Protein AF-K1UDU1-F1 (afdb_monomer_lite)

Foldseek 3Di:
DVQCVCVVVVNDHLVPFDADPVSKDKFWEWEDDLAAIDIFIKIWHFYPPPRRPTDIDTPPCVVVDDPPFDWDWDDDPRYIYIYGPVPDDLVCSCPDPDDHPSNVVVVVVVCVVCVQVVVVVVLQVVCQPPKDWFPDPDQCRVVCRSCVSVVFDDDDDLAAGGPRAHEWEDEPPDPDPDGDQDDDDFPLVPAPDNDPVVCQVVQFDQDPVRDRDDDDDEEQPDADPSQWHWDQDPVQQKIWIWHDDVHIGTGTIHRLVVVLVSNCRHPQKYWYWYWYWDDDPNIIMIGTDDIDIDHDDDSVVVD

Organism: NCBI:txid408170

InterPro domains:
  IPR029127 MvaI/BcnI restriction endonuclease [PF15515] (122-302)
  IPR043004 MvaI/BcnI restriction endonuclease, catalytic domain [G3DSA:3.40.210.20] (102-219)

pLDDT: mean 92.86, std 4.46, range [75.0, 98.5]

Structure (mmCIF, N/CA/C/O backbone):
data_AF-K1UDU1-F1
#
_entry.id   AF-K1UDU1-F1
#
loop_
_atom_site.group_PDB
_atom_site.id
_atom_site.type_symbol
_atom_site.label_atom_id
_atom_site.label_alt_id
_atom_site.label_comp_id
_atom_site.label_asym_id
_atom_site.label_entity_id
_atom_site.label_seq_id
_atom_site.pdbx_PDB_ins_code
_atom_site.Cartn_x
_atom_site.Cartn_y
_atom_site.Cartn_z
_atom_site.occupancy
_atom_site.B_iso_or_equiv
_atom_site.auth_seq_id
_atom_site.auth_comp_id
_atom_site.auth_asym_id
_atom_site.auth_atom_id
_atom_site.pdbx_PDB_model_num
ATOM 1 N N . PRO A 1 1 ? -20.451 -1.924 0.522 1.00 75.00 1 PRO A N 1
ATOM 2 C CA . PRO A 1 1 ? -19.492 -1.643 1.618 1.00 75.00 1 PRO A CA 1
ATOM 3 C C . PRO A 1 1 ? -19.723 -2.509 2.872 1.00 75.00 1 PRO A C 1
ATOM 5 O O . PRO A 1 1 ? -19.018 -3.494 3.015 1.00 75.00 1 PRO A O 1
ATOM 8 N N . MET A 1 2 ? -20.739 -2.255 3.715 1.00 84.19 2 MET A N 1
ATOM 9 C CA . MET A 1 2 ? -20.887 -2.978 5.001 1.00 84.19 2 MET A CA 1
ATOM 10 C C . MET A 1 2 ? -21.110 -4.494 4.879 1.00 84.19 2 MET A C 1
ATOM 12 O O . MET A 1 2 ? -20.552 -5.261 5.650 1.00 84.19 2 MET A O 1
ATOM 16 N N . ARG A 1 3 ? -21.901 -4.951 3.897 1.00 89.44 3 ARG A N 1
ATOM 17 C CA . ARG A 1 3 ? -22.100 -6.396 3.660 1.00 89.44 3 ARG A CA 1
ATOM 18 C C . ARG A 1 3 ? -20.805 -7.104 3.250 1.00 89.44 3 ARG A C 1
ATOM 20 O O . ARG A 1 3 ? -20.562 -8.203 3.724 1.00 89.44 3 ARG A O 1
ATOM 27 N N . ALA A 1 4 ? -20.001 -6.455 2.405 1.00 87.12 4 ALA A N 1
ATOM 28 C CA . ALA A 1 4 ? -18.703 -6.974 1.981 1.00 87.12 4 ALA A CA 1
ATOM 29 C C . ALA A 1 4 ? -17.750 -7.048 3.179 1.00 87.12 4 ALA A C 1
ATOM 31 O O . ALA A 1 4 ? -17.260 -8.125 3.479 1.00 87.12 4 ALA A O 1
ATOM 32 N N . TYR A 1 5 ? -17.651 -5.965 3.962 1.00 89.12 5 TYR A N 1
ATOM 33 C CA . TYR A 1 5 ? -16.890 -5.944 5.213 1.00 89.12 5 TYR A CA 1
ATOM 34 C C . TYR A 1 5 ? -17.274 -7.100 6.150 1.00 89.12 5 TYR A C 1
ATOM 36 O O . TYR A 1 5 ? -16.402 -7.802 6.655 1.00 89.12 5 TYR A O 1
ATOM 44 N N . PHE A 1 6 ? -18.574 -7.345 6.360 1.00 93.19 6 PHE A N 1
ATOM 45 C CA . PHE A 1 6 ? -19.017 -8.446 7.215 1.00 93.19 6 PHE A CA 1
ATOM 46 C C . PHE A 1 6 ? -18.667 -9.827 6.669 1.00 93.19 6 PHE A C 1
ATOM 48 O O . PHE A 1 6 ? -18.349 -10.709 7.461 1.00 93.19 6 PHE A O 1
ATOM 55 N N . LEU A 1 7 ? -18.729 -10.029 5.356 1.00 92.06 7 LEU A N 1
ATOM 56 C CA . LEU A 1 7 ? -18.349 -11.293 4.737 1.00 92.06 7 LEU A CA 1
ATOM 57 C C . LEU A 1 7 ? -16.832 -11.514 4.824 1.00 92.06 7 LEU A C 1
ATOM 59 O O . LEU A 1 7 ? -16.388 -12.550 5.307 1.00 92.06 7 LEU A O 1
ATOM 63 N N . GLU A 1 8 ? -16.053 -10.513 4.417 1.00 87.50 8 GLU A N 1
ATOM 64 C CA . GLU A 1 8 ? -14.586 -10.538 4.362 1.00 87.50 8 GLU A CA 1
ATOM 65 C C . GLU A 1 8 ? -13.951 -10.758 5.739 1.00 87.50 8 GLU A C 1
ATOM 67 O O . GLU A 1 8 ? -12.941 -11.446 5.850 1.00 87.50 8 GLU A O 1
ATOM 72 N N . ASN A 1 9 ? -14.569 -10.230 6.799 1.00 87.75 9 ASN A N 1
ATOM 73 C CA . ASN A 1 9 ? -14.083 -10.379 8.173 1.00 87.75 9 ASN A CA 1
ATOM 74 C C . ASN A 1 9 ? -14.698 -11.589 8.904 1.00 87.75 9 ASN A C 1
ATOM 76 O O . ASN A 1 9 ? -14.609 -11.679 10.129 1.00 87.75 9 ASN A O 1
ATOM 80 N N . GLY A 1 10 ? -15.380 -12.500 8.194 1.00 92.00 10 GLY A N 1
ATOM 81 C CA . GLY A 1 10 ? -16.004 -13.686 8.799 1.00 92.00 10 GLY A CA 1
ATOM 82 C C . GLY A 1 10 ? -17.093 -13.351 9.826 1.00 92.00 10 GLY A C 1
ATOM 83 O O . GLY A 1 10 ? -17.409 -14.143 10.716 1.00 92.00 10 GLY A O 1
ATOM 84 N N . ILE A 1 11 ? -17.670 -12.152 9.734 1.00 94.69 11 ILE A N 1
ATOM 85 C CA . ILE A 1 11 ? -18.705 -11.677 10.641 1.00 94.69 11 ILE A CA 1
ATOM 86 C C . ILE A 1 11 ? -20.025 -12.295 10.191 1.00 94.69 11 ILE A C 1
ATOM 88 O O . ILE A 1 11 ? -20.579 -13.120 10.902 1.00 94.69 11 ILE A O 1
ATOM 92 N N . HIS A 1 12 ? -20.559 -11.961 9.023 1.00 96.06 12 HIS A N 1
ATOM 93 C CA . HIS A 1 12 ? -21.871 -12.482 8.636 1.00 96.06 12 HIS A CA 1
ATOM 94 C C . HIS A 1 12 ? -22.028 -12.600 7.129 1.00 96.06 12 HIS A C 1
ATOM 96 O O . HIS A 1 12 ? -21.804 -11.629 6.406 1.00 96.06 12 HIS A O 1
ATOM 102 N N . ASN A 1 13 ? -22.496 -13.765 6.678 1.00 95.12 13 ASN A N 1
ATOM 103 C CA . ASN A 1 13 ? -22.854 -14.008 5.289 1.00 95.12 13 ASN A CA 1
ATOM 104 C C . ASN A 1 13 ? -24.375 -13.896 5.102 1.00 95.12 13 ASN A C 1
ATOM 106 O O . ASN A 1 13 ? -25.143 -14.773 5.497 1.00 95.12 13 ASN A O 1
ATOM 110 N N . TYR A 1 14 ? -24.825 -12.800 4.489 1.00 93.88 14 TYR A N 1
ATOM 111 C CA . TYR A 1 14 ? -26.245 -12.603 4.186 1.00 93.88 14 TYR A CA 1
ATOM 112 C C . TYR A 1 14 ? -26.742 -13.435 2.998 1.00 93.88 14 TYR A C 1
ATOM 114 O O . TYR A 1 14 ? -27.954 -13.604 2.867 1.00 93.88 14 TYR A O 1
ATOM 122 N N . GLU A 1 15 ? -25.850 -13.925 2.133 1.00 92.00 15 GLU A N 1
ATOM 123 C CA . GLU A 1 15 ? -26.228 -14.719 0.957 1.00 92.00 15 GLU A CA 1
ATOM 124 C C . GLU A 1 15 ? -26.714 -16.111 1.366 1.00 92.00 15 GLU A C 1
ATOM 126 O O . GLU A 1 15 ? -27.714 -16.597 0.843 1.00 92.00 15 GLU A O 1
ATOM 131 N N . GLU A 1 16 ? -26.076 -16.695 2.380 1.00 94.12 16 GLU A N 1
ATOM 132 C CA . GLU A 1 16 ? -26.446 -17.991 2.962 1.00 94.12 16 GLU A CA 1
ATOM 133 C C . GLU A 1 16 ? -27.570 -17.884 4.008 1.00 94.12 16 GLU A C 1
ATOM 135 O O . GLU A 1 16 ? -28.134 -18.891 4.436 1.00 94.12 16 GLU A O 1
ATOM 140 N N . GLN A 1 17 ? -27.928 -16.668 4.433 1.00 94.44 17 GLN A N 1
ATOM 141 C CA . GLN A 1 17 ? -28.950 -16.463 5.454 1.00 94.44 17 GLN A CA 1
ATOM 142 C C . GLN A 1 17 ? -30.370 -16.589 4.878 1.00 94.44 17 GLN A C 1
ATOM 144 O O . GLN A 1 17 ? -30.760 -15.864 3.955 1.00 94.44 17 GLN A O 1
ATOM 149 N N . LEU A 1 18 ? -31.180 -17.449 5.500 1.00 94.50 18 LEU A N 1
ATOM 150 C CA . LEU A 1 18 ? -32.615 -17.582 5.228 1.00 94.50 18 LEU A CA 1
ATOM 151 C C . LEU A 1 18 ? -33.423 -16.381 5.760 1.00 94.50 18 LEU A C 1
ATOM 153 O O . LEU A 1 18 ? -32.993 -15.663 6.665 1.00 94.50 18 LEU A O 1
ATOM 157 N N . GLN A 1 19 ? -34.602 -16.142 5.178 1.00 94.31 19 GLN A N 1
ATOM 158 C CA . GLN A 1 19 ? -35.517 -15.085 5.630 1.00 94.31 19 GLN A CA 1
ATOM 159 C C . GLN A 1 19 ? -36.324 -15.548 6.835 1.00 94.31 19 GLN A C 1
ATOM 161 O O . GLN A 1 19 ? -36.817 -16.665 6.820 1.00 94.31 19 GLN A O 1
ATOM 166 N N . GLY A 1 20 ? -36.489 -14.676 7.826 1.00 89.50 20 GLY A N 1
ATOM 167 C CA . GLY A 1 20 ? -37.300 -14.931 9.010 1.00 89.50 20 GLY A CA 1
ATOM 168 C C . GLY A 1 20 ? -36.630 -14.471 10.298 1.00 89.50 20 GLY A C 1
ATOM 169 O O . GLY A 1 20 ? -35.420 -14.239 10.353 1.00 89.50 20 GLY A O 1
ATOM 170 N N . GLN A 1 21 ? -37.424 -14.291 11.356 1.00 87.00 21 GLN A N 1
ATOM 171 C CA . GLN A 1 21 ? -36.886 -13.937 12.679 1.00 87.00 21 GLN A CA 1
ATOM 172 C C . GLN A 1 21 ? -36.143 -15.118 13.315 1.00 87.00 21 GLN A C 1
ATOM 174 O O . GLN A 1 21 ? -35.186 -14.913 14.054 1.00 87.00 21 GLN A O 1
ATOM 179 N N . GLU A 1 22 ? -36.561 -16.334 12.989 1.00 91.62 22 GLU A N 1
ATOM 180 C CA . GLU A 1 22 ? -35.991 -17.617 13.386 1.00 91.62 22 GLU A CA 1
ATOM 181 C C . GLU A 1 22 ? -34.579 -17.848 12.829 1.00 91.62 22 GLU A C 1
ATOM 183 O O . GLU A 1 22 ? -33.792 -18.575 13.426 1.00 91.62 22 GLU A O 1
ATOM 188 N N . HIS A 1 23 ? -34.223 -17.171 11.734 1.00 93.75 23 HIS A N 1
ATOM 189 C CA . HIS A 1 23 ? -32.902 -17.250 11.106 1.00 93.75 23 HIS A CA 1
ATOM 190 C C . HIS A 1 23 ? -31.987 -16.073 11.478 1.00 93.75 23 HIS A C 1
ATOM 192 O O . HIS A 1 23 ? -30.925 -15.876 10.876 1.00 93.75 23 HIS A O 1
ATOM 198 N N . LYS A 1 24 ? -32.394 -15.267 12.466 1.00 94.75 24 LYS A N 1
ATOM 199 C CA . LYS A 1 24 ? -31.610 -14.146 12.989 1.00 94.75 24 LYS A CA 1
ATOM 200 C C . LYS A 1 24 ? -30.341 -14.655 13.670 1.00 94.75 24 LYS A C 1
ATOM 202 O O . LYS A 1 24 ? -30.405 -15.441 14.609 1.00 94.75 24 LYS A O 1
ATOM 207 N N . GLN A 1 25 ? -29.200 -14.123 13.248 1.00 96.50 25 GLN A N 1
ATOM 208 C CA . GLN A 1 25 ? -27.910 -14.355 13.891 1.00 96.50 25 GLN A CA 1
ATOM 209 C C . GLN A 1 25 ? -27.641 -13.252 14.913 1.00 96.50 25 GLN A C 1
ATOM 211 O O . GLN A 1 25 ? -27.881 -12.073 14.636 1.00 96.50 25 GLN A O 1
ATOM 216 N N . ILE A 1 26 ? -27.163 -13.630 16.098 1.00 97.50 26 ILE A N 1
ATOM 217 C CA . ILE A 1 26 ? -26.841 -12.708 17.191 1.00 97.50 26 ILE A CA 1
ATOM 218 C C . ILE A 1 26 ? -25.341 -12.756 17.453 1.00 97.50 26 ILE A C 1
ATOM 220 O O . ILE A 1 26 ? -24.768 -13.834 17.579 1.00 97.50 26 ILE A O 1
ATOM 224 N N . LYS A 1 27 ? -24.723 -11.583 17.570 1.00 97.62 27 LYS A N 1
ATOM 225 C CA . LYS A 1 27 ? -23.305 -11.425 17.906 1.00 97.62 27 LYS A CA 1
ATOM 226 C C . LYS A 1 27 ? -23.120 -10.458 19.060 1.00 97.62 27 LYS A C 1
ATOM 228 O O . LYS A 1 27 ? -23.973 -9.595 19.281 1.00 97.62 27 LYS A O 1
ATOM 233 N N . GLN A 1 28 ? -22.000 -10.591 19.762 1.00 98.12 28 GLN A N 1
ATOM 234 C CA . GLN A 1 28 ? -21.585 -9.627 20.772 1.00 98.12 28 GLN A CA 1
ATOM 235 C C . GLN A 1 28 ? -21.352 -8.263 20.114 1.00 98.12 28 GLN A C 1
ATOM 237 O O . GLN A 1 28 ? -20.815 -8.170 19.006 1.00 98.12 28 GLN A O 1
ATOM 242 N N . ALA A 1 29 ? -21.784 -7.204 20.789 1.00 98.38 29 ALA A N 1
ATOM 243 C CA . ALA A 1 29 ? -21.530 -5.838 20.369 1.00 98.38 29 ALA A CA 1
ATOM 244 C C . ALA A 1 29 ? -21.178 -4.959 21.570 1.00 98.38 29 ALA A C 1
ATOM 246 O O . ALA A 1 29 ? -21.455 -5.312 22.718 1.00 98.38 29 ALA A O 1
ATOM 247 N N . CYS A 1 30 ? -20.580 -3.808 21.304 1.00 98.38 30 CYS A N 1
ATOM 248 C CA . CYS A 1 30 ? -20.273 -2.810 22.311 1.00 98.38 30 CYS A CA 1
ATOM 249 C C . CYS A 1 30 ? -20.429 -1.405 21.725 1.00 98.38 30 CYS A C 1
ATOM 251 O O . CYS A 1 30 ? -19.950 -1.115 20.630 1.00 98.38 30 CYS A O 1
ATOM 253 N N . ILE A 1 31 ? -21.117 -0.529 22.450 1.00 98.12 31 ILE A N 1
ATOM 254 C CA . ILE A 1 31 ? -21.207 0.892 22.112 1.00 98.12 31 ILE A CA 1
ATOM 255 C C . ILE A 1 31 ? -20.169 1.616 22.963 1.00 98.12 31 ILE A C 1
ATOM 257 O O . ILE A 1 31 ? -20.238 1.568 24.192 1.00 98.12 31 ILE A O 1
ATOM 261 N N . LEU A 1 32 ? -19.202 2.255 22.311 1.00 96.81 32 LEU A N 1
ATOM 262 C CA . LEU A 1 32 ? -18.147 3.017 22.969 1.00 96.81 32 LEU A CA 1
ATOM 263 C C . LEU A 1 32 ? -18.518 4.497 22.997 1.00 96.81 32 LEU A C 1
ATOM 265 O O . LEU A 1 32 ? -18.919 5.067 21.979 1.00 96.81 32 LEU A O 1
ATOM 269 N N . THR A 1 33 ? -18.344 5.110 24.163 1.00 93.69 33 THR A N 1
ATOM 270 C CA . THR A 1 33 ? -18.377 6.562 24.346 1.00 93.69 33 THR A CA 1
ATOM 271 C C . THR A 1 33 ? -16.976 7.065 24.687 1.00 93.69 33 THR A C 1
ATOM 273 O O . THR A 1 33 ? -16.048 6.274 24.867 1.00 93.69 33 THR A O 1
ATOM 276 N N . ASP A 1 34 ? -16.804 8.379 24.767 1.00 89.00 34 ASP A N 1
ATOM 277 C CA . ASP A 1 34 ? -15.541 9.000 25.167 1.00 89.00 34 ASP A CA 1
ATOM 278 C C . ASP A 1 34 ? -15.082 8.564 26.573 1.00 89.00 34 ASP A C 1
ATOM 280 O O . ASP A 1 34 ? -13.880 8.452 26.814 1.00 89.00 34 ASP A O 1
ATOM 284 N N . ALA A 1 35 ? -16.020 8.254 27.477 1.00 90.00 35 ALA A N 1
ATOM 285 C CA . ALA A 1 35 ? -15.734 7.903 28.869 1.00 90.00 35 ALA A CA 1
ATOM 286 C C . ALA A 1 35 ? -16.056 6.448 29.261 1.00 90.00 35 ALA A C 1
ATOM 288 O O . ALA A 1 35 ? -15.445 5.913 30.187 1.00 90.00 35 ALA A O 1
ATOM 289 N N . THR A 1 36 ? -17.024 5.798 28.614 1.00 94.00 36 THR A N 1
ATOM 290 C CA . THR A 1 36 ? -17.573 4.500 29.048 1.00 94.00 36 THR A CA 1
ATOM 291 C C . THR A 1 36 ? -17.802 3.535 27.887 1.00 94.00 36 THR A C 1
ATOM 293 O O . THR A 1 36 ? -17.691 3.887 26.713 1.00 94.00 36 THR A O 1
ATOM 296 N N . GLN A 1 37 ? -18.153 2.292 28.221 1.00 95.94 37 GLN A N 1
ATOM 297 C CA . GLN A 1 37 ? -18.539 1.274 27.251 1.00 95.94 37 GLN A CA 1
ATOM 298 C C . GLN A 1 37 ? -19.818 0.556 27.672 1.00 95.94 37 GLN A C 1
ATOM 300 O O . GLN A 1 37 ? -20.046 0.308 28.858 1.00 95.94 37 GLN A O 1
ATOM 305 N N . PHE A 1 38 ? -20.634 0.191 26.686 1.00 97.56 38 PHE A N 1
ATOM 306 C CA . PHE A 1 38 ? -21.902 -0.499 26.887 1.00 97.56 38 PHE A CA 1
ATOM 307 C C . PHE A 1 38 ? -21.936 -1.777 26.056 1.00 97.56 38 PHE A C 1
ATOM 309 O O . PHE A 1 38 ? -22.236 -1.758 24.858 1.00 97.56 38 PHE A O 1
ATOM 316 N N . PHE A 1 39 ? -21.644 -2.906 26.703 1.00 97.88 39 PHE A N 1
ATOM 317 C CA . PHE A 1 39 ? -21.785 -4.213 26.075 1.00 97.88 39 PHE A CA 1
ATOM 318 C C . PHE A 1 39 ? -23.254 -4.534 25.813 1.00 97.88 39 PHE A C 1
ATOM 320 O O . PHE A 1 39 ? -24.132 -4.368 26.658 1.00 97.88 39 PHE A O 1
ATOM 327 N N . THR A 1 40 ? -23.510 -5.011 24.607 1.00 98.12 40 THR A N 1
ATOM 328 C CA . THR A 1 40 ? -24.835 -5.308 24.084 1.00 98.12 40 THR A CA 1
ATOM 329 C C . THR A 1 40 ? -24.712 -6.413 23.035 1.00 98.12 40 THR A C 1
ATOM 331 O O . THR A 1 40 ? -23.721 -7.137 22.966 1.00 98.12 40 THR A O 1
ATOM 334 N N . LYS A 1 41 ? -25.728 -6.577 22.198 1.00 98.19 41 LYS A N 1
ATOM 335 C CA . LYS A 1 41 ? -25.709 -7.508 21.076 1.00 98.19 41 LYS A CA 1
ATOM 336 C C . LYS A 1 41 ? -26.074 -6.809 19.780 1.00 98.19 41 LYS A C 1
ATOM 338 O O . LYS A 1 41 ? -26.789 -5.807 19.780 1.00 98.19 41 LYS A O 1
ATOM 343 N N . ALA A 1 42 ? -25.621 -7.374 18.673 1.00 98.06 42 ALA A N 1
ATOM 344 C CA . ALA A 1 42 ? -26.058 -7.019 17.336 1.00 98.06 42 ALA A CA 1
ATOM 345 C C . ALA A 1 42 ? -26.826 -8.191 16.724 1.00 98.06 42 ALA A C 1
ATOM 347 O O . ALA A 1 42 ? -26.418 -9.345 16.847 1.00 98.06 42 ALA A O 1
ATOM 348 N N . SER A 1 43 ? -27.947 -7.898 16.068 1.00 97.31 43 SER A N 1
ATOM 349 C CA . SER A 1 43 ? -28.674 -8.882 15.266 1.00 97.31 43 SER A CA 1
ATOM 350 C C . SER A 1 43 ? -28.465 -8.654 13.783 1.00 97.31 43 SER A C 1
ATOM 352 O O . SER A 1 43 ? -28.535 -7.515 13.332 1.00 97.31 43 SER A O 1
ATOM 354 N N . PHE A 1 44 ? -28.282 -9.742 13.043 1.00 96.81 44 PHE A N 1
ATOM 355 C CA . PHE A 1 44 ? -28.152 -9.787 11.592 1.00 96.81 44 PHE A CA 1
ATOM 356 C C . PHE A 1 44 ? -29.284 -10.664 11.061 1.00 96.81 44 PHE A C 1
ATOM 358 O O . PHE A 1 44 ? -29.420 -11.817 11.480 1.00 96.81 44 PHE A O 1
ATOM 365 N N . TYR A 1 45 ? -30.152 -10.132 10.204 1.00 95.62 45 TYR A N 1
ATOM 366 C CA . TYR A 1 45 ? -31.329 -10.867 9.738 1.00 95.62 45 TYR A CA 1
ATOM 367 C C . TYR A 1 45 ? -31.838 -10.401 8.379 1.00 95.62 45 TYR A C 1
ATOM 369 O O . TYR A 1 45 ? -31.605 -9.269 7.952 1.00 95.62 45 TYR A O 1
ATOM 377 N N . ARG A 1 46 ? -32.613 -11.277 7.738 1.00 95.12 46 ARG A N 1
ATOM 378 C CA . ARG A 1 46 ? -33.419 -10.966 6.559 1.00 95.12 46 ARG A CA 1
ATOM 379 C C . ARG A 1 46 ? -34.893 -11.119 6.937 1.00 95.12 46 ARG A C 1
ATOM 381 O O . ARG A 1 46 ? -35.291 -12.197 7.361 1.00 95.12 46 ARG A O 1
ATOM 388 N N . PRO A 1 47 ? -35.715 -10.063 6.885 1.00 92.94 47 PRO A N 1
ATOM 389 C CA . PRO A 1 47 ? -37.128 -10.153 7.249 1.00 92.94 47 PRO A CA 1
ATOM 390 C C . PRO A 1 47 ? -37.935 -10.928 6.195 1.00 92.94 47 PRO A C 1
ATOM 392 O O . PRO A 1 47 ? -37.592 -10.901 5.023 1.00 92.94 47 PRO A O 1
ATOM 395 N N . ASN A 1 48 ? -39.077 -11.507 6.580 1.00 92.00 48 ASN A N 1
ATOM 396 C CA . ASN A 1 48 ? -40.026 -12.107 5.619 1.00 92.00 48 ASN A CA 1
ATOM 397 C C . ASN A 1 48 ? -40.702 -11.065 4.707 1.00 92.00 48 ASN A C 1
ATOM 399 O O . ASN A 1 48 ? -41.317 -11.393 3.698 1.00 92.00 48 ASN A O 1
ATOM 403 N N . THR A 1 49 ? -40.618 -9.787 5.075 1.00 90.00 49 THR A N 1
ATOM 404 C CA . THR A 1 49 ? -41.119 -8.657 4.285 1.00 90.00 49 THR A CA 1
ATOM 405 C C . THR A 1 49 ? -39.990 -8.013 3.482 1.00 90.00 49 THR A C 1
ATOM 407 O O . THR A 1 49 ? -38.824 -8.361 3.640 1.00 90.00 49 THR A O 1
ATOM 410 N N . LYS A 1 50 ? -40.314 -7.044 2.613 1.00 83.69 50 LYS A N 1
ATOM 411 C CA . LYS A 1 50 ? -39.322 -6.283 1.821 1.00 83.69 50 LYS A CA 1
ATOM 412 C C . LYS A 1 50 ? -38.312 -7.184 1.088 1.00 83.69 50 LYS A C 1
ATOM 414 O O . LYS A 1 50 ? -37.129 -6.887 1.056 1.00 83.69 50 LYS A O 1
ATOM 419 N N . LYS A 1 51 ? -38.778 -8.326 0.567 1.00 87.06 51 LYS A N 1
ATOM 420 C CA . LYS A 1 51 ? -37.965 -9.303 -0.182 1.00 87.06 51 LYS A CA 1
ATOM 421 C C . LYS A 1 51 ? -36.705 -9.796 0.558 1.00 87.06 51 LYS A C 1
ATOM 423 O O . LYS A 1 51 ? -35.749 -10.236 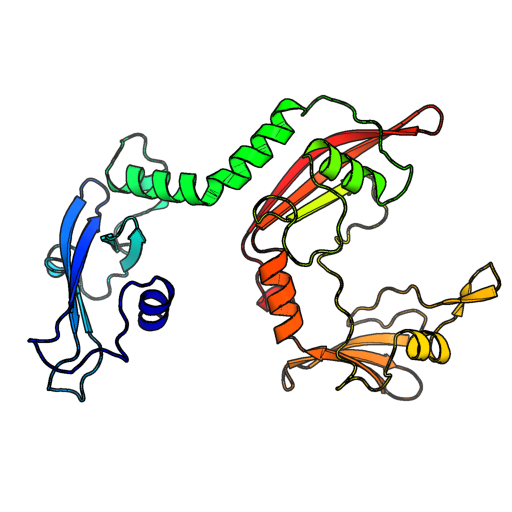-0.079 1.00 87.06 51 LYS A O 1
ATOM 428 N N . GLY A 1 52 ? -36.694 -9.749 1.892 1.00 87.06 52 GLY A N 1
ATOM 429 C CA . GLY A 1 52 ? -35.543 -10.197 2.668 1.00 87.06 52 GLY A CA 1
ATOM 430 C C . GLY A 1 52 ? -34.340 -9.269 2.595 1.00 87.06 52 GLY A C 1
ATOM 431 O O . GLY A 1 52 ? -33.217 -9.769 2.666 1.00 87.06 52 GLY A O 1
ATOM 432 N N . ASP A 1 53 ? -34.555 -7.957 2.457 1.00 90.81 53 ASP A N 1
ATOM 433 C CA . ASP A 1 53 ? -33.487 -6.958 2.541 1.00 90.81 53 ASP A CA 1
ATOM 434 C C . ASP A 1 53 ? -32.631 -7.177 3.806 1.00 90.81 53 ASP A C 1
ATOM 436 O O . ASP A 1 53 ? -33.180 -7.143 4.914 1.00 90.81 53 ASP A O 1
ATOM 440 N N . PRO A 1 54 ? -31.307 -7.397 3.675 1.00 92.75 54 PRO A N 1
ATOM 441 C CA . PRO A 1 54 ? -30.395 -7.573 4.801 1.00 92.75 54 PRO A CA 1
ATOM 442 C C . PRO A 1 54 ? -30.459 -6.429 5.812 1.00 92.75 54 PRO A C 1
ATOM 444 O O . PRO A 1 54 ? -30.387 -5.256 5.441 1.00 92.75 54 PRO A O 1
ATOM 447 N N . ARG A 1 55 ? -30.552 -6.765 7.100 1.00 93.19 55 ARG A N 1
ATOM 448 C CA . ARG A 1 55 ? -30.591 -5.795 8.197 1.00 93.19 55 ARG A CA 1
ATOM 449 C C . ARG A 1 55 ? -29.634 -6.176 9.305 1.00 93.19 55 ARG A C 1
ATOM 451 O O . ARG A 1 55 ? -29.567 -7.334 9.708 1.00 93.19 55 ARG A O 1
ATOM 458 N N . MET A 1 56 ? -29.005 -5.148 9.860 1.00 94.62 56 MET A N 1
ATOM 459 C CA . MET A 1 56 ? -28.276 -5.216 11.115 1.00 94.62 56 MET A CA 1
ATOM 460 C C . MET A 1 56 ? -28.937 -4.289 12.137 1.00 94.62 56 MET A C 1
ATOM 462 O O . MET A 1 56 ? -29.410 -3.211 11.780 1.00 94.62 56 MET A O 1
ATOM 466 N N . TRP A 1 57 ? -28.964 -4.699 13.403 1.00 95.50 57 TRP A N 1
ATOM 467 C CA . TRP A 1 57 ? -29.449 -3.871 14.504 1.00 95.50 57 TRP A CA 1
ATOM 468 C C . TRP A 1 57 ? -28.587 -4.042 15.752 1.00 95.50 57 TRP A C 1
ATOM 470 O O . TRP A 1 57 ? -28.537 -5.145 16.298 1.00 95.50 57 TRP A O 1
ATOM 480 N N . ILE A 1 58 ? -27.961 -2.957 16.214 1.00 97.81 58 ILE A N 1
ATOM 481 C CA . ILE A 1 58 ? -27.251 -2.899 17.499 1.00 97.81 58 ILE A CA 1
ATOM 482 C C . ILE A 1 58 ? -28.267 -2.527 18.581 1.00 97.81 58 ILE A C 1
ATOM 484 O O . ILE A 1 58 ? -28.924 -1.488 18.518 1.00 97.81 58 ILE A O 1
ATOM 488 N N . TYR A 1 59 ? -28.432 -3.400 19.569 1.00 97.94 59 TYR A N 1
ATOM 489 C CA . TYR A 1 59 ? -29.407 -3.195 20.634 1.00 97.94 59 TYR A CA 1
ATOM 490 C C . TYR A 1 59 ? -28.970 -2.043 21.544 1.00 97.94 59 TYR A C 1
ATOM 492 O O . TYR A 1 59 ? -27.816 -1.982 21.956 1.00 97.94 59 TYR A O 1
ATOM 500 N N . GLY A 1 60 ? -29.903 -1.147 21.873 1.00 96.31 60 GLY A N 1
ATOM 501 C CA . GLY A 1 60 ? -29.638 0.015 22.728 1.00 96.31 60 GLY A CA 1
ATOM 502 C C . GLY A 1 60 ? -29.008 1.213 22.014 1.00 96.31 60 GLY A C 1
ATOM 503 O O . GLY A 1 60 ? -28.890 2.264 22.631 1.00 96.31 60 GLY A O 1
ATOM 504 N N . LEU A 1 61 ? -28.681 1.111 20.716 1.00 96.44 61 LEU A N 1
ATOM 505 C CA . LEU A 1 61 ? -28.019 2.195 19.977 1.00 96.44 61 LEU A CA 1
ATOM 506 C C . LEU A 1 61 ? -28.801 3.515 20.006 1.00 96.44 61 LEU A C 1
ATOM 508 O O . LEU A 1 61 ? -28.190 4.571 20.080 1.00 96.44 61 LEU A O 1
ATOM 512 N N . GLY A 1 62 ? -30.138 3.447 20.028 1.00 95.50 62 GLY A N 1
ATOM 513 C CA . GLY A 1 62 ? -31.028 4.612 20.095 1.00 95.50 62 GLY A CA 1
ATOM 514 C C . GLY A 1 62 ? -30.820 5.531 21.306 1.00 95.50 62 GLY A C 1
ATOM 515 O O . GLY A 1 62 ? -31.214 6.683 21.247 1.00 95.50 62 GLY A O 1
ATOM 516 N N . ALA A 1 63 ? -30.204 5.049 22.391 1.00 95.12 63 ALA A N 1
ATOM 517 C CA . ALA A 1 63 ? -29.856 5.885 23.546 1.00 95.12 63 ALA A CA 1
ATOM 518 C C . ALA A 1 63 ? -28.536 6.664 23.357 1.00 95.12 63 ALA A C 1
ATOM 520 O O . ALA A 1 63 ? -28.156 7.445 24.224 1.00 95.12 63 ALA A O 1
ATOM 521 N N . HIS A 1 64 ? -27.827 6.422 22.249 1.00 94.62 64 HIS A N 1
ATOM 522 C CA . HIS A 1 64 ? -26.478 6.921 21.965 1.00 94.62 64 HIS A CA 1
ATOM 523 C C . HIS A 1 64 ? -26.346 7.490 20.539 1.00 94.62 64 HIS A C 1
ATOM 525 O O . HIS A 1 64 ? -25.235 7.596 20.010 1.00 94.62 64 HIS A O 1
ATOM 531 N N . THR A 1 65 ? -27.468 7.774 19.876 1.00 96.06 65 THR A N 1
ATOM 532 C CA . THR A 1 65 ? -27.496 8.246 18.489 1.00 96.06 65 THR A CA 1
ATOM 533 C C . THR A 1 65 ? -28.709 9.136 18.259 1.00 96.06 65 THR A C 1
ATOM 535 O O . THR A 1 65 ? -29.810 8.816 18.711 1.00 96.06 65 THR A O 1
ATOM 538 N N . ASP A 1 66 ? -28.498 10.217 17.522 1.00 96.25 66 ASP A N 1
ATOM 539 C CA . ASP A 1 66 ? -29.532 11.076 16.969 1.00 96.25 66 ASP A CA 1
ATOM 540 C C . ASP A 1 66 ? -29.657 10.876 15.450 1.00 96.25 66 ASP A C 1
ATOM 542 O O . ASP A 1 66 ? -28.849 10.226 14.779 1.00 96.25 66 ASP A O 1
ATOM 546 N N . GLY A 1 67 ? -30.724 11.429 14.870 1.00 95.81 67 GLY A N 1
ATOM 547 C CA . GLY A 1 67 ? -30.914 11.399 13.423 1.00 95.81 67 GLY A CA 1
ATOM 548 C C . GLY A 1 67 ? -29.755 12.078 12.684 1.00 95.81 67 GLY A C 1
ATOM 549 O O . GLY A 1 67 ? -29.440 13.230 12.962 1.00 95.81 67 GLY A O 1
ATOM 550 N N . ASN A 1 68 ? -29.207 11.391 11.675 1.00 94.81 68 ASN A N 1
ATOM 551 C CA . ASN A 1 68 ? -28.047 11.796 10.860 1.00 94.81 68 ASN A CA 1
ATOM 552 C C . ASN A 1 68 ? -26.676 11.675 11.536 1.00 94.81 68 ASN A C 1
ATOM 554 O O . ASN A 1 68 ? -25.680 12.094 10.943 1.00 94.81 68 ASN A O 1
ATOM 558 N N . ASP A 1 69 ? -26.597 11.059 12.714 1.00 97.25 69 ASP A N 1
ATOM 559 C CA . ASP A 1 69 ? -25.304 10.735 13.299 1.00 97.25 69 ASP A CA 1
ATOM 560 C C . ASP A 1 69 ? -24.529 9.722 12.456 1.00 97.25 69 ASP A C 1
ATOM 562 O O . ASP A 1 69 ? -25.083 8.807 11.834 1.00 97.25 69 ASP A O 1
ATOM 566 N N . ILE A 1 70 ? -23.209 9.879 12.460 1.00 96.31 70 ILE A N 1
ATOM 567 C CA . ILE A 1 70 ? -22.283 9.031 11.728 1.00 96.31 70 ILE A CA 1
ATOM 568 C C . ILE A 1 70 ? -21.571 8.146 12.736 1.00 96.31 70 ILE A C 1
ATOM 570 O O . ILE A 1 70 ? -20.941 8.613 13.683 1.00 96.31 70 ILE A O 1
ATOM 574 N N . HIS A 1 71 ? -21.650 6.842 12.499 1.00 95.94 71 HIS A N 1
ATOM 575 C CA . HIS A 1 71 ? -20.998 5.848 13.332 1.00 95.94 71 HIS A CA 1
ATOM 576 C C . HIS A 1 71 ? -19.885 5.141 12.568 1.00 95.94 71 HIS A C 1
ATOM 578 O O . HIS A 1 71 ? -20.078 4.698 11.434 1.00 95.94 71 HIS A O 1
ATOM 584 N N . VAL A 1 72 ? -18.745 4.968 13.231 1.00 95.06 72 VAL A N 1
ATOM 585 C CA . VAL A 1 72 ? -17.727 3.999 12.828 1.00 95.06 72 VAL A CA 1
ATOM 586 C C . VAL A 1 72 ? -18.079 2.663 13.461 1.00 95.06 72 VAL A C 1
ATOM 588 O O . VAL A 1 72 ? -18.295 2.575 14.671 1.00 95.06 72 VAL A O 1
ATOM 591 N N . LEU A 1 73 ? -18.133 1.624 12.630 1.00 95.56 73 LEU A N 1
ATOM 592 C CA . LEU A 1 73 ? -18.318 0.245 13.056 1.00 95.56 73 LEU A CA 1
ATOM 593 C C . LEU A 1 73 ? -17.056 -0.547 12.742 1.00 95.56 73 LEU A C 1
ATOM 595 O O . LEU A 1 73 ? -16.579 -0.509 11.609 1.00 95.56 73 LEU A O 1
ATOM 599 N N . PHE A 1 74 ? -16.549 -1.291 13.718 1.00 94.31 74 PHE A N 1
ATOM 600 C CA . PHE A 1 74 ? -15.403 -2.174 13.520 1.00 94.31 74 PHE A CA 1
ATOM 601 C C . PHE A 1 74 ? -15.544 -3.440 14.356 1.00 94.31 74 PHE A C 1
ATOM 603 O O . PHE A 1 74 ? -16.211 -3.463 15.388 1.00 94.31 74 PHE A O 1
ATOM 610 N N . TRP A 1 75 ? -14.938 -4.515 13.878 1.00 94.50 75 TRP A N 1
ATOM 611 C CA . TRP A 1 75 ? -14.929 -5.813 14.528 1.00 94.50 75 TRP A CA 1
ATOM 612 C C . TRP A 1 75 ? -13.558 -6.070 15.134 1.00 94.50 75 TRP A C 1
ATOM 614 O O . TRP A 1 75 ? -12.553 -5.996 14.434 1.00 94.50 75 TRP A O 1
ATOM 624 N N . HIS A 1 76 ? -13.530 -6.372 16.426 1.00 94.06 76 HIS A N 1
ATOM 625 C CA . HIS A 1 76 ? -12.308 -6.675 17.161 1.00 94.06 76 HIS A CA 1
ATOM 626 C C . HIS A 1 76 ? -12.625 -7.726 18.223 1.00 94.06 76 HIS A C 1
ATOM 628 O O . HIS A 1 76 ? -13.672 -7.641 18.865 1.00 94.06 76 HIS A O 1
ATOM 634 N N . GLU A 1 77 ? -11.774 -8.745 18.358 1.00 92.56 77 GLU A N 1
ATOM 635 C CA . GLU A 1 77 ? -11.936 -9.834 19.337 1.00 92.56 77 GLU A CA 1
ATOM 636 C C . GLU A 1 77 ? -13.374 -10.380 19.440 1.00 92.56 77 GLU A C 1
ATOM 638 O O . GLU A 1 77 ? -13.989 -10.454 20.503 1.00 92.56 77 GLU A O 1
ATOM 643 N N . GLN A 1 78 ? -13.947 -10.747 18.290 1.00 94.50 78 GLN A N 1
ATOM 644 C CA . GLN A 1 78 ? -15.302 -11.305 18.183 1.00 94.50 78 GLN A CA 1
ATOM 645 C C . GLN A 1 78 ? -16.442 -10.383 18.677 1.00 94.50 78 GLN A C 1
ATOM 647 O O . GLN A 1 78 ? -17.556 -10.853 18.930 1.00 94.50 78 GLN A O 1
ATOM 652 N N . THR A 1 79 ? -16.194 -9.074 18.767 1.00 96.88 79 THR A N 1
ATOM 653 C CA . THR A 1 79 ? -17.167 -8.060 19.191 1.00 96.88 79 THR A CA 1
ATOM 654 C C . THR A 1 79 ? -17.317 -6.968 18.131 1.00 96.88 79 THR A C 1
ATOM 656 O O . THR A 1 79 ? -16.332 -6.455 17.602 1.00 96.88 79 THR A O 1
ATOM 659 N N . LEU A 1 80 ? -18.566 -6.590 17.822 1.00 97.62 80 LEU A N 1
ATOM 660 C CA . LEU A 1 80 ? -18.863 -5.443 16.959 1.00 97.62 80 LEU A CA 1
ATOM 661 C C . LEU A 1 80 ? -18.903 -4.162 17.790 1.00 97.62 80 LEU A C 1
ATOM 663 O O . LEU A 1 80 ? -19.833 -3.956 18.570 1.00 97.62 80 LEU A O 1
ATOM 667 N N . TYR A 1 81 ? -17.942 -3.279 17.577 1.00 97.50 81 TYR A N 1
ATOM 668 C CA . TYR A 1 81 ? -17.882 -1.977 18.220 1.00 97.50 81 TYR A CA 1
ATOM 669 C C . TYR A 1 81 ? -18.579 -0.902 17.387 1.00 97.50 81 TYR A C 1
ATOM 671 O O . TYR A 1 81 ? -18.580 -0.950 16.156 1.00 97.50 81 TYR A O 1
ATOM 679 N N . SER A 1 82 ? -19.163 0.078 18.075 1.00 97.50 82 SER A N 1
ATOM 680 C CA . SER A 1 82 ? -19.743 1.285 17.489 1.00 97.50 82 SER A CA 1
ATOM 681 C C . SER A 1 82 ? -19.221 2.525 18.202 1.00 97.50 82 SER A C 1
ATOM 683 O O . SER A 1 82 ? -19.368 2.626 19.419 1.00 97.50 82 SER A O 1
ATOM 685 N N . ILE A 1 83 ? -18.712 3.488 17.434 1.00 97.19 83 ILE A N 1
ATOM 686 C CA . ILE A 1 83 ? -18.309 4.821 17.902 1.00 97.19 83 ILE A CA 1
ATOM 687 C C . ILE A 1 83 ? -19.116 5.864 17.138 1.00 97.19 83 ILE A C 1
ATOM 689 O O . ILE A 1 83 ? -19.099 5.856 15.909 1.00 97.19 83 ILE A O 1
ATOM 693 N N . ASN A 1 84 ? -19.799 6.763 17.845 1.00 97.25 84 ASN A N 1
ATOM 694 C CA . ASN A 1 84 ? -20.503 7.885 17.225 1.00 97.25 84 ASN A CA 1
ATOM 695 C C . ASN A 1 84 ? -19.522 9.038 16.960 1.00 97.25 84 ASN A C 1
ATOM 697 O O . ASN A 1 84 ? -19.214 9.818 17.859 1.00 97.25 84 ASN A O 1
ATOM 701 N N . ILE A 1 85 ? -19.016 9.134 15.733 1.00 96.75 85 ILE A N 1
ATOM 702 C CA . ILE A 1 85 ? -18.012 10.139 15.353 1.00 96.75 85 ILE A CA 1
ATOM 703 C C . ILE A 1 85 ? -18.612 11.511 15.040 1.00 96.75 85 ILE A C 1
ATOM 705 O O . ILE A 1 85 ? -17.862 12.453 14.804 1.00 96.75 85 ILE A O 1
ATOM 709 N N . SER A 1 86 ? -19.943 11.652 15.062 1.00 96.81 86 SER A N 1
ATOM 710 C CA . SER A 1 86 ? -20.573 12.977 15.042 1.00 96.81 86 SER A CA 1
ATOM 711 C C . SER A 1 86 ? -20.338 13.742 16.345 1.00 96.81 86 SER A C 1
ATOM 713 O O . SER A 1 86 ? -20.231 14.965 16.317 1.00 96.81 86 SER A O 1
ATOM 715 N N . HIS A 1 87 ? -20.233 13.030 17.473 1.00 94.75 87 HIS A N 1
ATOM 716 C CA . HIS A 1 87 ? -20.104 13.638 18.806 1.00 94.75 87 HIS A CA 1
ATOM 717 C C . HIS A 1 87 ? -18.763 13.361 19.481 1.00 94.75 87 HIS A C 1
ATOM 719 O O . HIS A 1 87 ? -18.411 14.043 20.441 1.00 94.75 87 HIS A O 1
ATOM 725 N N . ILE A 1 88 ? -18.019 12.360 19.006 1.00 94.31 88 ILE A N 1
ATOM 726 C CA . ILE A 1 88 ? -16.770 11.921 19.627 1.00 94.31 88 ILE A CA 1
ATOM 727 C C . ILE A 1 88 ? -15.588 12.248 18.722 1.00 94.31 88 ILE A C 1
ATOM 729 O O . ILE A 1 88 ? -15.474 11.750 17.603 1.00 94.31 88 ILE A O 1
ATOM 733 N N . ASP A 1 89 ? -14.659 13.025 19.272 1.00 92.88 89 ASP A N 1
ATOM 734 C CA . ASP A 1 89 ? -13.340 13.249 18.694 1.00 92.88 89 ASP A CA 1
ATOM 735 C C . ASP A 1 89 ? -12.409 12.083 19.069 1.00 92.88 89 ASP A C 1
ATOM 737 O O . ASP A 1 89 ? -11.909 11.988 20.197 1.00 92.88 89 ASP A O 1
ATOM 741 N N . ILE A 1 90 ? -12.204 11.169 18.114 1.00 92.06 90 ILE A N 1
ATOM 742 C CA . ILE A 1 90 ? -11.363 9.977 18.291 1.00 92.06 90 ILE A CA 1
ATOM 743 C C . ILE A 1 90 ? -9.913 10.362 18.604 1.00 92.06 90 ILE A C 1
ATOM 745 O O . ILE A 1 90 ? -9.296 9.725 19.458 1.00 92.06 90 ILE A O 1
ATOM 749 N N . GLU A 1 91 ? -9.363 11.387 17.947 1.00 92.56 91 GLU A N 1
ATOM 750 C CA . GLU A 1 91 ? -7.969 11.797 18.145 1.00 92.56 91 GLU A CA 1
ATOM 751 C C . GLU A 1 91 ? -7.765 12.305 19.572 1.00 92.56 91 GLU A C 1
ATOM 753 O O . GLU A 1 91 ? -6.826 11.896 20.263 1.00 92.56 91 GLU A O 1
ATOM 758 N N . LYS A 1 92 ? -8.694 13.133 20.056 1.00 91.88 92 LYS A N 1
ATOM 759 C CA . LYS A 1 92 ? -8.673 13.619 21.436 1.00 91.88 92 LYS A CA 1
ATOM 760 C C . LYS A 1 92 ? -8.803 12.481 22.450 1.00 91.88 92 LYS A C 1
ATOM 762 O O . LYS A 1 92 ? -8.093 12.490 23.455 1.00 91.88 92 LYS A O 1
ATOM 767 N N . CYS A 1 93 ? -9.667 11.495 22.199 1.00 90.81 93 CYS A N 1
ATOM 768 C CA . CYS A 1 93 ? -9.808 10.325 23.074 1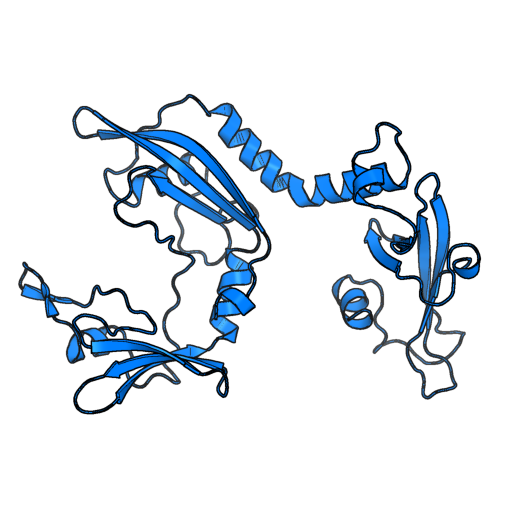.00 90.81 93 CYS A CA 1
ATOM 769 C C . CYS A 1 93 ? -8.529 9.476 23.090 1.00 90.81 93 CYS A C 1
ATOM 771 O O . CYS A 1 93 ? -8.047 9.089 24.155 1.00 90.81 93 CYS A O 1
ATOM 773 N N . TYR A 1 94 ? -7.937 9.237 21.918 1.00 91.44 94 TYR A N 1
ATOM 774 C CA . TYR A 1 94 ? -6.706 8.464 21.777 1.00 91.44 94 TYR A CA 1
ATOM 775 C C . TYR A 1 94 ? -5.532 9.114 22.523 1.00 91.44 94 TYR A C 1
ATOM 777 O O . TYR A 1 94 ? -4.813 8.438 23.262 1.00 91.44 94 TYR A O 1
ATOM 785 N N . ASN A 1 95 ? -5.394 10.437 22.401 1.00 91.62 95 ASN A N 1
ATOM 786 C CA . ASN A 1 95 ? -4.320 11.227 23.010 1.00 91.62 95 ASN A CA 1
ATOM 787 C C . ASN A 1 95 ? -4.616 11.696 24.448 1.00 91.62 95 ASN A C 1
ATOM 789 O O . ASN A 1 95 ? -3.806 12.405 25.047 1.00 91.62 95 ASN A O 1
ATOM 793 N N . SER A 1 96 ? -5.765 11.321 25.016 1.00 89.38 96 SER A N 1
ATOM 794 C CA . SER A 1 96 ? -6.159 11.701 26.373 1.00 89.38 96 SER A CA 1
ATOM 795 C C . SER A 1 96 ? -5.174 11.188 27.431 1.00 89.38 96 SER A C 1
ATOM 797 O O . SER A 1 96 ? -4.653 10.075 27.348 1.00 89.38 96 SER A O 1
ATOM 799 N N . VAL A 1 97 ? -4.961 11.982 28.484 1.00 90.25 97 VAL A N 1
ATOM 800 C CA . VAL A 1 97 ? -4.215 11.548 29.680 1.00 90.25 97 VAL A CA 1
ATOM 801 C C . VAL A 1 97 ? -5.047 10.572 30.522 1.00 90.25 97 VAL A C 1
ATOM 803 O O . VAL A 1 97 ? -4.493 9.720 31.214 1.00 90.25 97 VAL A O 1
ATOM 806 N N . LEU A 1 98 ? -6.377 10.683 30.462 1.00 90.31 98 LEU A N 1
ATOM 807 C CA . LEU A 1 98 ? -7.288 9.750 31.118 1.00 90.31 98 LEU A CA 1
ATOM 808 C C . LEU A 1 98 ? -7.396 8.472 30.290 1.00 90.31 98 LEU A C 1
ATOM 810 O O . LEU A 1 98 ? -7.675 8.535 29.092 1.00 90.31 98 LEU A O 1
ATOM 814 N N . ILE A 1 99 ? -7.223 7.333 30.956 1.00 91.81 99 ILE A N 1
ATOM 815 C CA . ILE A 1 99 ? -7.423 6.015 30.360 1.00 91.81 99 ILE A CA 1
ATOM 816 C C . ILE A 1 99 ? -8.922 5.730 30.342 1.00 91.81 99 ILE A C 1
ATOM 818 O O . ILE A 1 99 ? -9.568 5.713 31.391 1.00 91.81 99 ILE A O 1
ATOM 822 N N . THR A 1 100 ? -9.472 5.538 29.147 1.00 93.25 100 THR A N 1
ATOM 823 C CA . THR A 1 100 ? -10.883 5.203 28.929 1.00 93.25 100 THR A CA 1
ATOM 824 C C . THR A 1 100 ? -10.984 3.893 28.150 1.00 93.25 100 THR A C 1
ATOM 826 O O . THR A 1 100 ? -10.040 3.556 27.429 1.00 93.25 100 THR A O 1
ATOM 829 N N . PRO A 1 101 ? -12.115 3.165 28.220 1.00 93.31 101 PRO A N 1
ATOM 830 C CA . PRO A 1 101 ? -12.259 1.902 27.494 1.00 93.31 101 PRO A CA 1
ATOM 831 C C . PRO A 1 101 ? -12.046 2.052 25.983 1.00 93.31 101 PRO A C 1
ATOM 833 O O . PRO A 1 101 ? -11.413 1.215 25.345 1.00 93.31 101 PRO A O 1
ATOM 836 N N . MET A 1 102 ? -12.520 3.163 25.405 1.00 92.31 102 MET A N 1
ATOM 837 C CA . MET A 1 102 ? -12.257 3.487 24.004 1.00 92.31 102 MET A CA 1
ATOM 838 C C . MET A 1 102 ? -10.756 3.640 23.741 1.00 92.31 102 MET A C 1
ATOM 840 O O . MET A 1 102 ? -10.258 3.106 22.754 1.00 92.31 102 MET A O 1
ATOM 844 N N . GLN A 1 103 ? -10.031 4.352 24.609 1.00 93.94 103 GLN A N 1
ATOM 845 C CA . GLN A 1 103 ? -8.591 4.530 24.449 1.00 93.94 103 GLN A CA 1
ATOM 846 C C . GLN A 1 103 ? -7.845 3.191 24.508 1.00 93.94 103 GLN A C 1
ATOM 848 O O . GLN A 1 103 ? -6.944 2.974 23.701 1.00 93.94 103 GLN A O 1
ATOM 853 N N . GLU A 1 104 ? -8.208 2.307 25.437 1.00 94.06 104 GLU A N 1
ATOM 854 C CA . GLU A 1 104 ? -7.594 0.982 25.579 1.00 94.06 104 GLU A CA 1
ATOM 855 C C . GLU A 1 104 ? -7.768 0.158 24.300 1.00 94.06 104 GLU A C 1
ATOM 857 O O . GLU A 1 104 ? -6.771 -0.233 23.696 1.00 94.06 104 GLU A O 1
ATOM 862 N N . ILE A 1 105 ? -9.004 0.024 23.809 1.00 93.50 105 ILE A N 1
ATOM 863 C CA . ILE A 1 105 ? -9.312 -0.736 22.587 1.00 93.50 105 ILE A CA 1
ATOM 864 C C . ILE A 1 105 ? -8.586 -0.151 21.368 1.00 93.50 105 ILE A C 1
ATOM 866 O O . ILE A 1 105 ? -8.001 -0.883 20.571 1.00 93.50 105 ILE A O 1
ATOM 870 N N . LEU A 1 106 ? -8.582 1.177 21.206 1.00 92.62 106 LEU A N 1
ATOM 871 C CA . LEU A 1 106 ? -7.891 1.812 20.079 1.00 92.62 106 LEU A CA 1
ATOM 872 C C . LEU A 1 106 ? -6.369 1.629 20.158 1.00 92.62 106 LEU A C 1
ATOM 874 O O . LEU A 1 106 ? -5.725 1.439 19.125 1.00 92.62 106 LEU A O 1
ATOM 878 N N . LYS A 1 107 ? -5.781 1.675 21.361 1.00 92.31 107 LYS A N 1
ATOM 879 C CA . LYS A 1 107 ? -4.348 1.417 21.570 1.00 92.31 107 LYS A CA 1
ATOM 880 C C . LYS A 1 107 ? -3.995 -0.047 21.330 1.00 92.31 107 LYS A C 1
ATOM 882 O O . LYS A 1 107 ? -2.932 -0.308 20.774 1.00 92.31 107 LYS A O 1
ATOM 887 N N . GLU A 1 108 ? -4.859 -0.983 21.706 1.00 92.19 108 GLU A N 1
ATOM 888 C CA . GLU A 1 108 ? -4.690 -2.410 21.415 1.00 92.19 108 GLU A CA 1
ATOM 889 C C . GLU A 1 108 ? -4.688 -2.668 19.909 1.00 92.19 108 GLU A C 1
ATOM 891 O O . GLU A 1 108 ? -3.706 -3.206 19.399 1.00 92.19 108 GLU A O 1
ATOM 896 N N . ILE A 1 109 ? -5.693 -2.162 19.185 1.00 91.12 109 ILE A N 1
ATOM 897 C CA . ILE A 1 109 ? -5.769 -2.253 17.717 1.00 91.12 109 ILE A CA 1
ATOM 898 C C . ILE A 1 109 ? -4.528 -1.634 17.069 1.00 91.12 109 ILE A C 1
ATOM 900 O O . ILE A 1 109 ? -3.934 -2.211 16.156 1.00 91.12 109 ILE A O 1
ATOM 904 N N . ASN A 1 110 ? -4.111 -0.453 17.537 1.00 90.50 110 ASN A N 1
ATOM 905 C CA . ASN A 1 110 ? -2.929 0.219 17.007 1.00 90.50 110 ASN A CA 1
ATOM 906 C C . ASN A 1 110 ? -1.653 -0.600 17.251 1.00 90.50 110 ASN A C 1
ATOM 908 O O . ASN A 1 110 ? -0.832 -0.749 16.346 1.00 90.50 110 ASN A O 1
ATOM 912 N N . LYS A 1 111 ? -1.493 -1.153 18.456 1.00 90.50 111 LYS A N 1
ATOM 913 C CA . LYS A 1 111 ? -0.342 -1.978 18.823 1.00 90.50 111 LYS A CA 1
ATOM 914 C C . LYS A 1 111 ? -0.303 -3.269 18.013 1.00 90.50 111 LYS A C 1
ATOM 916 O O . LYS A 1 111 ? 0.768 -3.640 17.542 1.00 90.50 111 LYS A O 1
ATOM 921 N N . GLU A 1 112 ? -1.437 -3.939 17.841 1.00 89.12 112 GLU A N 1
ATOM 922 C CA . GLU A 1 112 ? -1.532 -5.153 17.031 1.00 89.12 112 GLU A CA 1
ATOM 923 C C . GLU A 1 112 ? -1.160 -4.852 15.572 1.00 89.12 112 GLU A C 1
ATOM 925 O O . GLU A 1 112 ? -0.227 -5.458 15.036 1.00 89.12 112 GLU A O 1
ATOM 930 N N . GLY A 1 113 ? -1.793 -3.834 14.979 1.00 87.88 113 GLY A N 1
ATOM 931 C CA . GLY A 1 113 ? -1.585 -3.432 13.585 1.00 87.88 113 GLY A CA 1
ATOM 932 C C . GLY A 1 113 ? -0.202 -2.851 13.264 1.00 87.88 113 GLY A C 1
ATOM 933 O O . GLY A 1 113 ? 0.163 -2.762 12.092 1.00 87.88 113 GLY A O 1
ATOM 934 N N . ASN A 1 114 ? 0.583 -2.463 14.275 1.00 91.75 114 ASN A N 1
ATOM 935 C CA . ASN A 1 114 ? 1.943 -1.933 14.108 1.00 91.75 114 ASN A CA 1
ATOM 936 C C . 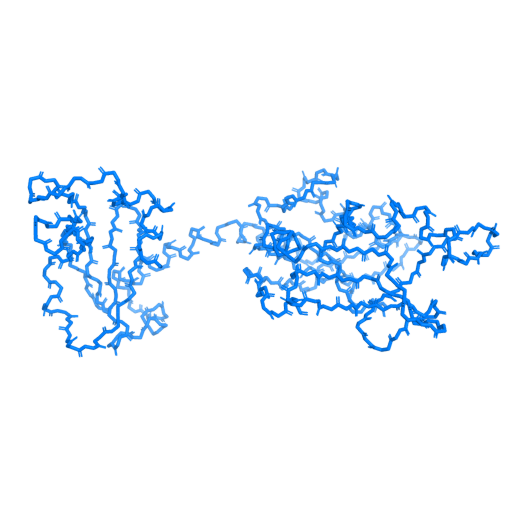ASN A 1 114 ? 3.029 -2.806 14.755 1.00 91.75 114 ASN A C 1
ATOM 938 O O . ASN A 1 114 ? 4.204 -2.437 14.739 1.00 91.75 114 ASN A O 1
ATOM 942 N N . SER A 1 115 ? 2.671 -3.969 15.303 1.00 93.56 115 SER A N 1
ATOM 943 C CA . SER A 1 115 ? 3.593 -4.848 16.035 1.00 93.56 115 SER A CA 1
ATOM 944 C C . SER A 1 115 ? 4.832 -5.233 15.215 1.00 93.56 115 SER A C 1
ATOM 946 O O . SER A 1 115 ? 5.957 -5.129 15.706 1.00 93.56 115 SER A O 1
ATOM 948 N N . VAL A 1 116 ? 4.640 -5.602 13.945 1.00 94.94 116 VAL A N 1
ATOM 949 C CA . VAL A 1 116 ? 5.728 -5.961 13.023 1.00 94.94 116 VAL A CA 1
ATOM 950 C C . VAL A 1 116 ? 6.607 -4.753 12.689 1.00 94.94 116 VAL A C 1
ATOM 952 O O . VAL A 1 116 ? 7.833 -4.871 12.729 1.00 94.94 116 VAL A O 1
ATOM 955 N N . SER A 1 117 ? 6.014 -3.586 12.405 1.00 95.75 117 SER A N 1
ATOM 956 C CA . SER A 1 117 ? 6.776 -2.360 12.130 1.00 95.75 117 SER A CA 1
ATOM 957 C C . SER A 1 117 ? 7.572 -1.879 13.337 1.00 95.75 117 SER A C 1
ATOM 959 O O . SER A 1 117 ? 8.706 -1.440 13.172 1.00 95.75 117 SER A O 1
ATOM 961 N N . GLU A 1 118 ? 7.028 -1.994 14.549 1.00 94.94 118 GLU A N 1
ATOM 962 C CA . GLU A 1 118 ? 7.740 -1.627 15.777 1.00 94.94 118 GLU A CA 1
ATOM 963 C C . GLU A 1 118 ? 8.876 -2.612 16.084 1.00 94.94 118 GLU A C 1
ATOM 965 O O . GLU A 1 118 ? 9.964 -2.184 16.471 1.00 94.94 118 GLU A O 1
ATOM 970 N N . GLU A 1 119 ? 8.682 -3.917 15.842 1.00 96.00 119 GLU A N 1
ATOM 971 C CA . GLU A 1 119 ? 9.767 -4.907 15.915 1.00 96.00 119 GLU A CA 1
ATOM 972 C C . GLU A 1 119 ? 10.895 -4.546 14.935 1.00 96.00 119 GLU A C 1
ATOM 974 O O . GLU A 1 119 ? 12.066 -4.487 15.322 1.00 96.00 119 GLU A O 1
ATOM 979 N N . LEU A 1 120 ? 10.548 -4.277 13.672 1.00 96.44 120 LEU A N 1
ATOM 980 C CA . LEU A 1 120 ? 11.505 -3.921 12.627 1.00 96.44 120 LEU A CA 1
ATOM 981 C C . LEU A 1 120 ? 12.243 -2.615 12.955 1.00 96.44 120 LEU A C 1
ATOM 983 O O . LEU A 1 120 ? 13.471 -2.556 12.880 1.00 96.44 120 LEU A O 1
ATOM 987 N N . LEU A 1 121 ? 11.518 -1.581 13.381 1.00 95.81 121 LEU A N 1
ATOM 988 C CA . LEU A 1 121 ? 12.099 -0.315 13.817 1.00 95.81 121 LEU A CA 1
ATOM 989 C C . LEU A 1 121 ? 13.019 -0.506 15.031 1.00 95.81 121 LEU A C 1
ATOM 991 O O . LEU A 1 121 ? 14.082 0.112 15.100 1.00 95.81 121 LEU A O 1
ATOM 995 N N . GLY A 1 122 ? 12.655 -1.392 15.962 1.00 95.38 122 GLY A N 1
ATOM 996 C CA . GLY A 1 122 ? 13.493 -1.796 17.089 1.00 95.38 122 GLY A CA 1
ATOM 997 C C . GLY A 1 122 ? 14.836 -2.383 16.649 1.00 95.38 122 GLY A C 1
ATOM 998 O O . GLY A 1 122 ? 15.872 -2.007 17.203 1.00 95.38 122 GLY A O 1
ATOM 999 N N . ARG A 1 123 ? 14.847 -3.227 15.605 1.00 95.06 123 ARG A N 1
ATOM 1000 C CA . ARG A 1 123 ? 16.090 -3.768 15.021 1.00 95.06 123 ARG A CA 1
ATOM 1001 C C . ARG A 1 123 ? 16.990 -2.663 14.479 1.00 95.06 123 ARG A C 1
ATOM 1003 O O . ARG A 1 123 ? 18.171 -2.648 14.807 1.00 95.06 123 ARG A O 1
ATOM 1010 N N . PHE A 1 124 ? 16.445 -1.709 13.722 1.00 95.00 124 PHE A N 1
ATOM 1011 C CA . PHE A 1 124 ? 17.230 -0.573 13.220 1.00 95.00 124 PHE A CA 1
ATOM 1012 C C . PHE A 1 124 ? 17.727 0.343 14.346 1.00 95.00 124 PHE A C 1
ATOM 1014 O O . PHE A 1 124 ? 18.880 0.769 14.334 1.00 95.00 124 PHE A O 1
ATOM 1021 N N . ARG A 1 125 ? 16.899 0.606 15.366 1.00 94.38 125 ARG A N 1
ATOM 1022 C CA . ARG A 1 125 ? 17.292 1.408 16.538 1.00 94.38 125 ARG A CA 1
ATOM 1023 C C . ARG A 1 125 ? 18.469 0.795 17.296 1.00 94.38 125 ARG A C 1
ATOM 1025 O O . ARG A 1 125 ? 19.337 1.542 17.742 1.00 94.38 125 ARG A O 1
ATOM 1032 N N . ALA A 1 126 ? 18.528 -0.534 17.401 1.00 94.44 126 ALA A N 1
ATOM 1033 C CA . ALA A 1 126 ? 19.624 -1.241 18.067 1.00 94.44 126 ALA A CA 1
ATOM 1034 C C . ALA A 1 126 ? 20.995 -1.014 17.400 1.00 94.44 126 ALA A C 1
ATOM 1036 O O . ALA A 1 126 ? 22.028 -1.209 18.038 1.00 94.44 126 ALA A O 1
ATOM 1037 N N . VAL A 1 127 ? 21.010 -0.569 16.139 1.00 92.62 127 VAL A N 1
ATOM 1038 C CA . VAL A 1 127 ? 22.228 -0.362 15.346 1.00 92.62 127 VAL A CA 1
ATOM 1039 C C . VAL A 1 127 ? 22.366 1.053 14.772 1.00 92.62 127 VAL A C 1
ATOM 1041 O O . VAL A 1 127 ? 23.181 1.277 13.881 1.00 92.62 127 VAL A O 1
ATOM 1044 N N . LYS A 1 128 ? 21.596 2.026 15.277 1.00 88.44 128 LYS A N 1
ATOM 1045 C CA . LYS A 1 128 ? 21.442 3.358 14.659 1.00 88.44 128 LYS A CA 1
ATOM 1046 C C . LYS A 1 128 ? 22.751 4.122 14.397 1.00 88.44 128 LYS A C 1
ATOM 1048 O O . LYS A 1 128 ? 22.830 4.854 13.423 1.00 88.44 128 LYS A O 1
ATOM 1053 N N . ASP A 1 129 ? 23.767 3.941 15.241 1.00 88.69 129 ASP A N 1
ATOM 1054 C CA . ASP A 1 129 ? 25.047 4.660 15.139 1.00 88.69 129 ASP A CA 1
ATOM 1055 C C . ASP A 1 129 ? 26.182 3.781 14.573 1.00 88.69 129 ASP A C 1
ATOM 1057 O O . ASP A 1 129 ? 27.344 4.190 14.567 1.00 88.69 129 ASP A O 1
ATOM 1061 N N . GLN A 1 130 ? 25.871 2.559 14.127 1.00 93.50 130 GLN A N 1
ATOM 1062 C CA . GLN A 1 130 ? 26.859 1.614 13.608 1.00 93.50 130 GLN A CA 1
ATOM 1063 C C . GLN A 1 130 ? 27.082 1.815 12.109 1.00 93.50 130 GLN A C 1
ATOM 1065 O O . GLN A 1 130 ? 26.135 1.994 11.344 1.00 93.50 130 GLN A O 1
ATOM 1070 N N . TRP A 1 131 ? 28.347 1.736 11.696 1.00 94.56 131 TRP A N 1
ATOM 1071 C CA . TRP A 1 131 ? 28.735 1.672 10.292 1.00 94.56 131 TRP A CA 1
ATOM 1072 C C . TRP A 1 131 ? 28.837 0.217 9.842 1.00 94.56 131 TRP A C 1
ATOM 1074 O O . TRP A 1 131 ? 29.496 -0.598 10.489 1.00 94.56 131 TRP A O 1
ATOM 1084 N N . PHE A 1 132 ? 28.217 -0.086 8.710 1.00 92.94 132 PHE A N 1
ATOM 1085 C CA . PHE A 1 132 ? 28.205 -1.396 8.077 1.00 92.94 132 PHE A CA 1
ATOM 1086 C C . PHE A 1 132 ? 29.051 -1.363 6.816 1.00 92.94 132 PHE A C 1
ATOM 1088 O O . PHE A 1 132 ? 28.911 -0.449 6.007 1.00 92.94 132 PHE A O 1
ATOM 1095 N N . GLU A 1 133 ? 29.909 -2.363 6.632 1.00 92.88 133 GLU A N 1
ATOM 1096 C CA . GLU A 1 133 ? 30.550 -2.592 5.339 1.00 92.88 133 GLU A CA 1
ATOM 1097 C C . GLU A 1 133 ? 29.498 -3.107 4.352 1.00 92.88 133 GLU A C 1
ATOM 1099 O O . GLU A 1 133 ? 28.804 -4.083 4.634 1.00 92.88 133 GLU A O 1
ATOM 1104 N N . SER A 1 134 ? 29.378 -2.453 3.200 1.00 90.56 134 SER A N 1
ATOM 1105 C CA . SER A 1 134 ? 28.523 -2.907 2.109 1.00 90.56 134 SER A CA 1
ATOM 1106 C C . SER A 1 134 ? 29.062 -4.212 1.528 1.00 90.56 134 SER A C 1
ATOM 1108 O O . SER A 1 134 ? 30.235 -4.290 1.163 1.00 90.56 134 SER A O 1
ATOM 1110 N N . GLU A 1 135 ? 28.203 -5.222 1.368 1.00 85.69 135 GLU A N 1
ATOM 1111 C CA . GLU A 1 135 ? 28.594 -6.514 0.782 1.00 85.69 135 GLU A CA 1
ATOM 1112 C C . GLU A 1 135 ? 29.199 -6.390 -0.622 1.00 85.69 135 GLU A C 1
ATOM 1114 O O . GLU A 1 135 ? 30.029 -7.206 -1.025 1.00 85.69 135 GLU A O 1
ATOM 1119 N N . VAL A 1 136 ? 28.745 -5.397 -1.394 1.00 85.69 136 VAL A N 1
ATOM 1120 C CA . VAL A 1 136 ? 29.253 -5.103 -2.735 1.00 85.69 136 VAL A CA 1
ATOM 1121 C C . VAL A 1 136 ? 29.298 -3.598 -2.973 1.00 85.69 136 VAL A C 1
ATOM 1123 O O . VAL A 1 136 ? 28.359 -2.873 -2.647 1.00 85.69 136 VAL A O 1
ATOM 1126 N N . THR A 1 137 ? 30.355 -3.120 -3.625 1.00 82.38 137 THR A N 1
ATOM 1127 C CA . THR A 1 137 ? 30.474 -1.719 -4.059 1.00 82.38 137 THR A CA 1
ATOM 1128 C C . THR A 1 137 ? 29.660 -1.493 -5.341 1.00 82.38 137 THR A C 1
ATOM 1130 O O . THR A 1 137 ? 30.205 -1.342 -6.432 1.00 82.38 137 THR A O 1
ATOM 1133 N N . ALA A 1 138 ? 28.334 -1.558 -5.222 1.00 82.50 138 ALA A N 1
ATOM 1134 C CA . ALA A 1 138 ? 27.375 -1.389 -6.313 1.00 82.50 138 ALA A CA 1
ATOM 1135 C C . ALA A 1 138 ? 26.040 -0.842 -5.784 1.00 82.50 138 ALA A C 1
ATOM 1137 O O . ALA A 1 138 ? 25.796 -0.822 -4.575 1.00 82.50 138 ALA A O 1
ATOM 1138 N N . ASP A 1 139 ? 25.130 -0.451 -6.681 1.00 79.38 139 ASP A N 1
ATOM 1139 C CA . ASP A 1 139 ? 23.823 0.097 -6.293 1.00 79.38 139 ASP A CA 1
ATOM 1140 C C . ASP A 1 139 ? 23.028 -0.831 -5.362 1.00 79.38 139 ASP A C 1
ATOM 1142 O O . ASP A 1 139 ? 22.364 -0.354 -4.444 1.00 79.38 139 ASP A O 1
ATOM 1146 N N . THR A 1 140 ? 23.176 -2.146 -5.535 1.00 82.75 140 THR A N 1
ATOM 1147 C CA . THR A 1 140 ? 22.496 -3.187 -4.749 1.00 82.75 140 THR A CA 1
ATOM 1148 C C . THR A 1 140 ? 23.147 -3.487 -3.396 1.00 82.75 140 THR A C 1
ATOM 1150 O O . THR A 1 140 ? 22.587 -4.259 -2.624 1.00 82.75 140 THR A O 1
ATOM 1153 N N . GLY A 1 141 ? 24.335 -2.947 -3.110 1.00 85.31 141 GLY A N 1
ATOM 1154 C CA . GLY A 1 141 ? 25.130 -3.331 -1.938 1.00 85.31 141 GLY A CA 1
ATOM 1155 C C . GLY A 1 141 ? 24.460 -3.040 -0.603 1.00 85.31 141 GLY A C 1
ATOM 1156 O O . GLY A 1 141 ? 24.371 -3.921 0.249 1.00 85.31 141 GLY A O 1
ATOM 1157 N N . ILE A 1 142 ? 23.902 -1.840 -0.457 1.00 87.81 142 ILE A N 1
ATOM 1158 C CA . ILE A 1 142 ? 23.194 -1.426 0.761 1.00 87.81 142 ILE A CA 1
ATOM 1159 C C . ILE A 1 142 ? 21.971 -2.311 1.007 1.00 87.81 142 ILE A C 1
ATOM 1161 O O . ILE A 1 142 ? 21.816 -2.825 2.109 1.00 87.81 142 ILE A O 1
ATOM 1165 N N . GLY A 1 143 ? 21.144 -2.531 -0.022 1.00 89.69 143 GLY A N 1
ATOM 1166 C CA . GLY A 1 143 ? 19.940 -3.360 0.098 1.00 89.69 143 GLY A CA 1
ATOM 1167 C C . GLY A 1 143 ? 20.273 -4.772 0.570 1.00 89.69 143 GLY A C 1
ATOM 1168 O O . GLY A 1 143 ? 19.743 -5.220 1.581 1.00 89.69 143 GLY A O 1
ATOM 1169 N N . ARG A 1 144 ? 21.258 -5.410 -0.076 1.00 88.31 144 ARG A N 1
ATOM 1170 C CA . ARG A 1 144 ? 21.753 -6.736 0.321 1.00 88.31 144 ARG A CA 1
ATOM 1171 C C . ARG A 1 144 ? 22.264 -6.773 1.759 1.00 88.31 144 ARG A C 1
ATOM 1173 O O . ARG A 1 144 ? 21.972 -7.703 2.497 1.00 88.31 144 ARG A O 1
ATOM 1180 N N . THR A 1 145 ? 23.003 -5.748 2.173 1.00 90.06 145 THR A N 1
ATOM 1181 C CA . THR A 1 145 ? 23.571 -5.699 3.526 1.00 90.06 145 THR A CA 1
ATOM 1182 C C . THR A 1 145 ? 22.476 -5.548 4.589 1.00 90.06 145 THR A C 1
ATOM 1184 O O . THR A 1 145 ? 22.561 -6.159 5.653 1.00 90.06 145 THR A O 1
ATOM 1187 N N . ILE A 1 146 ? 21.420 -4.777 4.302 1.00 90.44 146 ILE A N 1
ATOM 1188 C CA . ILE A 1 146 ? 20.248 -4.631 5.180 1.00 90.44 146 ILE A CA 1
ATOM 1189 C C . ILE A 1 146 ? 19.476 -5.947 5.286 1.00 90.44 146 ILE A C 1
ATOM 1191 O O . ILE A 1 146 ? 19.114 -6.352 6.391 1.00 90.44 146 ILE A O 1
ATOM 1195 N N . GLU A 1 147 ? 19.248 -6.628 4.163 1.00 91.38 147 GLU A N 1
ATOM 1196 C CA . GLU A 1 147 ? 18.615 -7.950 4.139 1.00 91.38 147 GLU A CA 1
ATOM 1197 C C . GLU A 1 147 ? 19.402 -8.946 5.001 1.00 91.38 147 GLU A C 1
ATOM 1199 O O . GLU A 1 147 ? 18.836 -9.544 5.918 1.00 91.38 147 GLU A O 1
ATOM 1204 N N . SER A 1 148 ? 20.719 -9.040 4.798 1.00 89.25 148 SER A N 1
ATOM 1205 C CA . SER A 1 148 ? 21.602 -9.905 5.588 1.00 89.25 148 SER A CA 1
ATOM 1206 C C . SER A 1 148 ? 21.594 -9.563 7.080 1.00 89.25 148 SER A C 1
ATOM 1208 O O . SER A 1 148 ? 21.506 -10.466 7.912 1.00 89.25 148 SER A O 1
ATOM 1210 N N . PHE A 1 149 ? 21.619 -8.274 7.442 1.00 89.00 149 PHE A N 1
ATOM 1211 C CA . PHE A 1 149 ? 21.489 -7.820 8.834 1.00 89.00 149 PHE A CA 1
ATOM 1212 C C . PHE A 1 149 ? 20.178 -8.297 9.484 1.00 89.00 149 PHE A C 1
ATOM 1214 O O . PHE A 1 149 ? 20.160 -8.675 10.657 1.00 89.00 149 PHE A O 1
ATOM 1221 N N . LEU A 1 150 ? 19.084 -8.320 8.722 1.00 90.56 150 LEU A N 1
ATOM 1222 C CA . LEU A 1 150 ? 17.780 -8.795 9.183 1.00 90.56 150 LEU A CA 1
ATOM 1223 C C . LEU A 1 150 ? 17.625 -10.324 9.104 1.00 90.56 150 LEU A C 1
ATOM 1225 O O . LEU A 1 150 ? 16.589 -10.847 9.520 1.00 90.56 150 LEU A O 1
ATOM 1229 N N . GLY A 1 151 ? 18.640 -11.044 8.614 1.00 88.44 151 GLY A N 1
ATOM 1230 C CA . GLY A 1 151 ? 18.601 -12.493 8.403 1.00 88.44 151 GLY A CA 1
ATOM 1231 C C . GLY A 1 151 ? 17.743 -12.918 7.207 1.00 88.44 151 GLY A C 1
ATOM 1232 O O . GLY A 1 151 ? 17.294 -14.063 7.151 1.00 88.44 151 GLY A O 1
ATOM 1233 N N . ILE A 1 152 ? 17.487 -12.008 6.266 1.00 87.88 152 ILE A N 1
ATOM 1234 C CA . ILE A 1 152 ? 16.717 -12.254 5.045 1.00 87.88 152 ILE A CA 1
ATOM 1235 C C . ILE A 1 152 ? 17.679 -12.735 3.957 1.00 87.88 152 ILE A C 1
ATOM 1237 O O . ILE A 1 152 ? 18.695 -12.106 3.680 1.00 87.88 152 ILE A O 1
ATOM 1241 N N . SER A 1 153 ? 17.359 -13.865 3.326 1.00 82.88 153 SER A N 1
ATOM 1242 C CA . SER A 1 153 ? 18.110 -14.350 2.165 1.00 82.88 153 SER A CA 1
ATOM 1243 C C . SER A 1 153 ? 17.614 -13.685 0.883 1.00 82.88 153 SER A C 1
ATOM 1245 O O . SER A 1 153 ? 16.405 -13.583 0.658 1.00 82.88 153 SER A O 1
ATOM 1247 N N . MET A 1 154 ? 18.552 -13.306 0.014 1.00 76.38 154 MET A N 1
ATOM 1248 C CA . MET A 1 154 ? 18.257 -12.724 -1.295 1.00 76.38 154 MET A CA 1
ATOM 1249 C C . MET A 1 154 ? 17.324 -13.637 -2.102 1.00 76.38 154 MET A C 1
ATOM 1251 O O . MET A 1 154 ? 17.591 -14.828 -2.286 1.00 76.38 154 MET A O 1
ATOM 1255 N N . ASN A 1 155 ? 16.231 -13.071 -2.602 1.00 79.00 155 ASN A N 1
ATOM 1256 C CA . ASN A 1 155 ? 15.213 -13.797 -3.348 1.00 79.00 155 ASN A CA 1
ATOM 1257 C C . ASN A 1 155 ? 14.609 -12.909 -4.455 1.00 79.00 155 ASN A C 1
ATOM 1259 O O . ASN A 1 155 ? 14.962 -11.744 -4.604 1.00 79.00 155 ASN A O 1
ATOM 1263 N N . SER A 1 156 ? 13.741 -13.489 -5.284 1.00 75.38 156 SER A N 1
ATOM 1264 C CA . SER A 1 156 ? 13.009 -12.771 -6.345 1.00 75.38 156 SER A CA 1
ATOM 1265 C C . SER A 1 156 ? 11.498 -12.795 -6.102 1.00 75.38 156 SER A C 1
ATOM 1267 O O . SER A 1 156 ? 10.701 -12.776 -7.047 1.00 75.38 156 SER A O 1
ATOM 1269 N N . ASP A 1 157 ? 11.106 -12.898 -4.831 1.00 79.25 157 ASP A N 1
ATOM 1270 C CA . ASP A 1 157 ? 9.710 -12.979 -4.441 1.00 79.25 157 ASP A CA 1
ATOM 1271 C C . ASP A 1 157 ? 8.986 -11.658 -4.734 1.00 79.25 157 ASP A C 1
ATOM 1273 O O . ASP A 1 157 ? 9.548 -10.561 -4.806 1.00 79.25 157 ASP A O 1
ATOM 1277 N N . LYS A 1 158 ? 7.692 -11.791 -4.988 1.00 80.12 158 LYS A N 1
ATOM 1278 C CA . LYS A 1 158 ? 6.781 -10.687 -5.263 1.00 80.12 158 LYS A CA 1
ATOM 1279 C C . LYS A 1 158 ? 6.077 -10.221 -3.992 1.00 80.12 158 LYS A C 1
ATOM 1281 O O . LYS A 1 158 ? 5.349 -9.231 -4.065 1.00 80.12 158 LYS A O 1
ATOM 1286 N N . THR A 1 159 ? 6.239 -10.947 -2.888 1.00 84.75 159 THR A N 1
ATOM 1287 C CA . THR A 1 159 ? 5.775 -10.550 -1.560 1.00 84.75 159 THR A CA 1
ATOM 1288 C C . THR A 1 159 ? 6.759 -9.584 -0.892 1.00 84.75 159 THR A C 1
ATOM 1290 O O . THR A 1 159 ? 7.903 -9.489 -1.333 1.00 84.75 159 THR A O 1
ATOM 1293 N N . PRO A 1 160 ? 6.323 -8.869 0.158 1.00 85.25 160 PRO A N 1
ATOM 1294 C CA . PRO A 1 160 ? 7.203 -8.019 0.959 1.00 85.25 160 PRO A CA 1
ATOM 1295 C C . PRO A 1 160 ? 8.315 -8.798 1.684 1.00 85.25 160 PRO A C 1
ATOM 1297 O O . PRO A 1 160 ? 8.131 -9.971 2.018 1.00 85.25 160 PRO A O 1
ATOM 1300 N N . ASP A 1 161 ? 9.431 -8.126 1.979 1.00 88.69 161 ASP A N 1
ATOM 1301 C CA . ASP A 1 161 ? 10.673 -8.757 2.455 1.00 88.69 161 ASP A CA 1
ATOM 1302 C C . ASP A 1 161 ? 10.634 -9.185 3.935 1.00 88.69 161 ASP A C 1
ATOM 1304 O O . ASP A 1 161 ? 11.123 -10.257 4.295 1.00 88.69 161 ASP A O 1
ATOM 1308 N N . TYR A 1 162 ? 10.044 -8.369 4.816 1.00 92.19 162 TYR A N 1
ATOM 1309 C CA . TYR A 1 162 ? 10.049 -8.586 6.266 1.00 92.19 162 TYR A CA 1
ATOM 1310 C C . TYR A 1 162 ? 8.632 -8.706 6.826 1.00 92.19 162 TYR A C 1
ATOM 1312 O O . TYR A 1 162 ? 7.991 -7.705 7.135 1.00 92.19 162 TYR A O 1
ATOM 1320 N N . LYS A 1 163 ? 8.134 -9.941 6.991 1.00 91.56 163 LYS A N 1
ATOM 1321 C CA . LYS A 1 163 ? 6.841 -10.232 7.654 1.00 91.56 163 LYS A CA 1
ATOM 1322 C C . LYS A 1 163 ? 5.663 -9.370 7.135 1.00 91.56 163 LYS A C 1
ATOM 1324 O O . LYS A 1 163 ? 4.787 -8.998 7.908 1.00 91.56 163 LYS A O 1
ATOM 1329 N N . GLY A 1 164 ? 5.640 -9.050 5.837 1.00 91.56 164 GLY A N 1
ATOM 1330 C CA . GLY A 1 164 ? 4.614 -8.191 5.223 1.00 91.56 164 GLY A CA 1
ATOM 1331 C C . GLY A 1 164 ? 5.030 -6.733 4.972 1.00 91.56 164 GLY A C 1
ATOM 1332 O O . GLY A 1 164 ? 4.250 -5.992 4.383 1.00 91.56 164 GLY A O 1
ATOM 1333 N N . ILE A 1 165 ? 6.256 -6.341 5.337 1.00 95.56 165 ILE A N 1
ATOM 1334 C CA . ILE A 1 165 ? 6.837 -5.012 5.092 1.00 95.56 165 ILE A CA 1
ATOM 1335 C C . ILE A 1 165 ? 7.916 -5.094 4.009 1.00 95.56 165 ILE A C 1
ATOM 1337 O O . ILE A 1 165 ? 8.855 -5.878 4.123 1.00 95.56 165 ILE A O 1
ATOM 1341 N N . GLU A 1 166 ? 7.803 -4.274 2.966 1.00 96.44 166 GLU A N 1
ATOM 1342 C CA . GLU A 1 166 ? 8.830 -4.144 1.926 1.00 96.44 166 GLU A CA 1
ATOM 1343 C C . GLU A 1 166 ? 9.952 -3.213 2.395 1.00 96.44 166 GLU A C 1
ATOM 1345 O O . GLU A 1 166 ? 9.700 -2.172 3.008 1.00 96.44 166 GLU A O 1
ATOM 1350 N N . LEU A 1 167 ? 11.196 -3.554 2.067 1.00 95.31 167 LEU A N 1
ATOM 1351 C CA . LEU A 1 167 ? 12.382 -2.789 2.427 1.00 95.31 167 LEU A CA 1
ATOM 1352 C C . LEU A 1 167 ? 12.960 -2.103 1.190 1.00 95.31 167 LEU A C 1
ATOM 1354 O O . LEU A 1 167 ? 13.411 -2.738 0.240 1.00 95.31 167 LEU A O 1
ATOM 1358 N N . LYS A 1 168 ? 12.991 -0.768 1.199 1.00 94.00 168 LYS A N 1
ATOM 1359 C CA . LYS A 1 168 ? 13.558 0.030 0.104 1.00 94.00 168 LYS A CA 1
ATOM 1360 C C . LYS A 1 168 ? 14.657 0.936 0.620 1.00 94.00 168 LYS A C 1
ATOM 1362 O O . LYS A 1 168 ? 14.392 2.004 1.163 1.00 94.00 168 LYS A O 1
ATOM 1367 N N . SER A 1 169 ? 15.905 0.540 0.405 1.00 92.81 169 SER A N 1
ATOM 1368 C CA . SER A 1 169 ? 17.061 1.330 0.824 1.00 92.81 169 SER A CA 1
ATOM 1369 C C . SER A 1 169 ? 17.606 2.223 -0.283 1.00 92.81 169 SER A C 1
ATOM 1371 O O . SER A 1 169 ? 17.685 1.802 -1.439 1.00 92.81 169 SER A O 1
ATOM 1373 N N . HIS A 1 170 ? 18.064 3.421 0.067 1.00 92.81 170 HIS A N 1
ATOM 1374 C CA . HIS A 1 170 ? 18.747 4.314 -0.859 1.00 92.81 170 HIS A CA 1
ATOM 1375 C C . HIS A 1 170 ? 19.804 5.172 -0.157 1.00 92.81 170 HIS A C 1
ATOM 1377 O O . HIS A 1 170 ? 19.691 5.486 1.025 1.00 92.81 170 HIS A O 1
ATOM 1383 N N . ARG A 1 171 ? 20.834 5.565 -0.914 1.00 92.25 171 ARG A N 1
ATOM 1384 C CA . ARG A 1 171 ? 21.861 6.518 -0.468 1.00 92.25 171 ARG A CA 1
ATOM 1385 C C . ARG A 1 171 ? 21.271 7.923 -0.392 1.00 92.25 171 ARG A C 1
ATOM 1387 O O . ARG A 1 171 ? 20.517 8.309 -1.290 1.00 92.25 171 ARG A O 1
ATOM 1394 N N . ASP A 1 172 ? 21.668 8.701 0.608 1.00 90.50 172 ASP A N 1
ATOM 1395 C CA . ASP A 1 172 ? 21.263 10.101 0.749 1.00 90.50 172 ASP A CA 1
ATOM 1396 C C . ASP A 1 172 ? 21.770 10.964 -0.421 1.00 90.50 172 ASP A C 1
ATOM 1398 O O . ASP A 1 172 ? 21.031 11.767 -0.996 1.00 90.50 172 ASP A O 1
ATOM 1402 N N . LYS A 1 173 ? 23.006 10.717 -0.865 1.00 87.00 173 LYS A N 1
ATOM 1403 C CA . LYS A 1 173 ? 23.658 11.358 -2.015 1.00 87.00 173 LYS A CA 1
ATOM 1404 C C . LYS A 1 173 ? 23.488 10.547 -3.302 1.00 87.00 173 LYS A C 1
ATOM 1406 O O . LYS A 1 173 ? 24.457 10.201 -3.976 1.00 87.00 173 LYS A O 1
ATOM 1411 N N . ARG A 1 174 ? 22.245 10.229 -3.666 1.00 82.00 174 ARG A N 1
ATOM 1412 C CA . ARG A 1 174 ? 21.923 9.529 -4.923 1.00 82.00 174 ARG A CA 1
ATOM 1413 C C . ARG A 1 174 ? 21.746 10.477 -6.108 1.00 82.00 174 ARG A C 1
ATOM 1415 O O . ARG A 1 174 ? 21.170 11.555 -5.982 1.00 82.00 174 ARG A O 1
ATOM 1422 N N . SER A 1 175 ? 22.175 10.029 -7.287 1.00 79.56 175 SER A N 1
ATOM 1423 C CA . SER A 1 175 ? 22.026 10.768 -8.550 1.00 79.56 175 SER A CA 1
ATOM 1424 C C . SER A 1 175 ? 20.568 10.871 -9.020 1.00 79.56 175 SER A C 1
ATOM 1426 O O . SER A 1 175 ? 20.180 11.868 -9.623 1.00 79.56 175 SER A O 1
ATOM 1428 N N . SER A 1 176 ? 19.743 9.863 -8.717 1.00 81.31 176 SER A N 1
ATOM 1429 C CA . SER A 1 176 ? 18.315 9.825 -9.042 1.00 81.31 176 SER A CA 1
ATOM 1430 C C . SER A 1 176 ? 17.470 9.807 -7.776 1.00 81.31 176 SER A C 1
ATOM 1432 O O . SER A 1 176 ? 17.655 8.952 -6.916 1.00 81.31 176 SER A O 1
ATOM 1434 N N . LYS A 1 177 ? 16.475 10.695 -7.696 1.00 82.44 177 LYS A N 1
ATOM 1435 C CA . LYS A 1 177 ? 15.473 10.690 -6.617 1.00 82.44 177 LYS A CA 1
ATOM 1436 C C . LYS A 1 177 ? 14.354 9.659 -6.823 1.00 82.44 177 LYS A C 1
ATOM 1438 O O . LYS A 1 177 ? 13.460 9.563 -5.990 1.00 82.44 177 LYS A O 1
ATOM 1443 N N . LYS A 1 178 ? 14.366 8.908 -7.931 1.00 86.06 178 LYS A N 1
ATOM 1444 C CA . LYS A 1 178 ? 13.324 7.918 -8.231 1.00 86.06 178 LYS A CA 1
ATOM 1445 C C . LYS A 1 178 ? 13.536 6.655 -7.402 1.00 86.06 178 LYS A C 1
ATOM 1447 O O . LYS A 1 178 ? 14.632 6.100 -7.382 1.00 86.06 178 LYS A O 1
ATOM 1452 N N . ASN A 1 179 ? 12.466 6.187 -6.772 1.00 87.75 179 ASN A N 1
ATOM 1453 C CA . ASN A 1 179 ? 12.417 4.886 -6.121 1.00 87.75 179 ASN A CA 1
ATOM 1454 C C . ASN A 1 179 ? 11.853 3.848 -7.094 1.00 87.75 179 ASN A C 1
ATOM 1456 O O . ASN A 1 179 ? 10.846 4.096 -7.757 1.00 87.75 179 ASN A O 1
ATOM 1460 N N . VAL A 1 180 ? 12.480 2.675 -7.166 1.00 90.94 180 VAL A N 1
ATOM 1461 C CA . VAL A 1 180 ? 11.893 1.534 -7.875 1.00 90.94 180 VAL A CA 1
ATOM 1462 C C . VAL A 1 180 ? 10.826 0.925 -6.972 1.00 90.94 180 VAL A C 1
ATOM 1464 O O . VAL A 1 180 ? 11.158 0.354 -5.935 1.00 90.94 180 VAL A O 1
ATOM 1467 N N . LEU A 1 181 ? 9.558 1.041 -7.369 1.00 93.75 181 LEU A N 1
ATOM 1468 C CA . LEU A 1 181 ? 8.446 0.405 -6.660 1.00 93.75 181 LEU A CA 1
ATOM 1469 C C . LEU A 1 181 ? 8.513 -1.117 -6.878 1.00 93.75 181 LEU A C 1
ATOM 1471 O O . LEU A 1 181 ? 8.887 -1.893 -5.996 1.00 93.75 181 LEU A O 1
ATOM 1475 N N . PHE A 1 182 ? 8.288 -1.547 -8.118 1.00 93.81 182 PHE A N 1
ATOM 1476 C CA . PHE A 1 182 ? 8.317 -2.950 -8.518 1.00 93.81 182 PHE A CA 1
ATOM 1477 C C . PHE A 1 182 ? 8.671 -3.111 -9.999 1.00 93.81 182 PHE A C 1
ATOM 1479 O O . PHE A 1 182 ? 8.624 -2.161 -10.780 1.00 93.81 182 PHE A O 1
ATOM 1486 N N . THR A 1 183 ? 8.990 -4.340 -10.399 1.00 93.75 183 THR A N 1
ATOM 1487 C CA . THR A 1 183 ? 9.193 -4.739 -11.795 1.00 93.75 183 THR A CA 1
ATOM 1488 C C . THR A 1 183 ? 8.064 -5.655 -12.256 1.00 93.75 183 THR A C 1
ATOM 1490 O O . THR A 1 183 ? 7.710 -6.634 -11.600 1.00 93.75 183 THR A O 1
ATOM 1493 N N . GLN A 1 184 ? 7.483 -5.349 -13.416 1.00 95.50 184 GLN A N 1
ATOM 1494 C CA . GLN A 1 184 ? 6.403 -6.137 -14.003 1.00 95.50 184 GLN A CA 1
ATOM 1495 C C . GLN A 1 184 ? 6.595 -6.208 -15.517 1.00 95.50 184 GLN A C 1
ATOM 1497 O O . GLN A 1 184 ? 6.586 -5.190 -16.202 1.00 95.50 184 GLN A O 1
ATOM 1502 N N . ALA A 1 185 ? 6.750 -7.420 -16.053 1.00 96.56 185 ALA A N 1
ATOM 1503 C CA . ALA A 1 185 ? 6.774 -7.626 -17.500 1.00 96.56 185 ALA A CA 1
ATOM 1504 C C . ALA A 1 185 ? 5.421 -7.229 -18.128 1.00 96.56 185 ALA A C 1
ATOM 1506 O O . ALA A 1 185 ? 4.390 -7.445 -17.467 1.00 96.56 185 ALA A O 1
ATOM 1507 N N . PRO A 1 186 ? 5.417 -6.703 -19.371 1.00 97.88 186 PRO A N 1
ATOM 1508 C CA . PRO A 1 186 ? 4.194 -6.469 -20.126 1.00 97.88 186 PRO A CA 1
ATOM 1509 C C . PRO A 1 186 ? 3.327 -7.716 -20.210 1.00 97.88 186 PRO A C 1
ATOM 1511 O O . PRO A 1 186 ? 3.801 -8.852 -20.094 1.00 97.88 186 PRO A O 1
ATOM 1514 N N . ASP A 1 187 ? 2.047 -7.509 -20.472 1.00 98.19 187 ASP A N 1
ATOM 1515 C CA . ASP A 1 187 ? 1.206 -8.594 -20.927 1.00 98.19 187 ASP A CA 1
ATOM 1516 C C . ASP A 1 187 ? 1.449 -8.838 -22.420 1.00 98.19 187 ASP A C 1
ATOM 1518 O O . ASP A 1 187 ? 0.939 -8.137 -23.297 1.00 98.19 187 ASP A O 1
ATOM 1522 N N . TRP A 1 188 ? 2.264 -9.849 -22.716 1.00 98.00 188 TRP A N 1
ATOM 1523 C CA . TRP A 1 188 ? 2.627 -10.201 -24.088 1.00 98.00 188 TRP A CA 1
ATOM 1524 C C . TRP A 1 188 ? 1.432 -10.662 -24.937 1.00 98.00 188 TRP A C 1
ATOM 1526 O O . TRP A 1 188 ? 1.505 -10.606 -26.165 1.00 98.00 188 TRP A O 1
ATOM 1536 N N . GLY A 1 189 ? 0.321 -11.087 -24.324 1.00 97.69 189 GLY A N 1
ATOM 1537 C CA . GLY A 1 189 ? -0.896 -11.475 -25.037 1.00 97.69 189 GLY A CA 1
ATOM 1538 C C . GLY A 1 189 ? -1.524 -10.291 -25.771 1.00 97.69 189 GLY A C 1
ATOM 1539 O O . GLY A 1 189 ? -1.840 -10.409 -26.954 1.00 97.69 189 GLY A O 1
ATOM 1540 N N . ILE A 1 190 ? -1.599 -9.137 -25.102 1.00 97.56 190 ILE A N 1
ATOM 1541 C CA . ILE A 1 190 ? -2.164 -7.888 -25.653 1.00 97.56 190 ILE A CA 1
ATOM 1542 C C . ILE A 1 190 ? -1.116 -6.955 -26.274 1.00 97.56 190 ILE A C 1
ATOM 1544 O O . ILE A 1 190 ? -1.462 -6.059 -27.034 1.00 97.56 190 ILE A O 1
ATOM 1548 N N . SER A 1 191 ? 0.171 -7.168 -25.990 1.00 98.50 191 SER A N 1
ATOM 1549 C CA . SER A 1 191 ? 1.260 -6.342 -26.531 1.00 98.50 191 SER A CA 1
ATOM 1550 C C . SER A 1 191 ? 1.466 -6.546 -28.035 1.00 98.50 191 SER A C 1
ATOM 1552 O O . SER A 1 191 ? 1.292 -7.655 -28.550 1.00 98.50 191 SER A O 1
ATOM 1554 N N . LYS A 1 192 ? 1.909 -5.500 -28.746 1.00 98.12 192 LYS A N 1
ATOM 1555 C CA . LYS A 1 192 ? 2.252 -5.595 -30.173 1.00 98.12 192 LYS A CA 1
ATOM 1556 C C . LYS A 1 192 ? 3.520 -6.417 -30.402 1.00 98.12 192 LYS A C 1
ATOM 1558 O O . LYS A 1 192 ? 3.511 -7.309 -31.248 1.00 98.12 192 LYS A O 1
ATOM 1563 N N . LEU A 1 193 ? 4.584 -6.115 -29.657 1.00 98.06 193 LEU A N 1
ATOM 1564 C CA . LEU A 1 193 ? 5.802 -6.923 -29.595 1.00 98.06 193 LEU A CA 1
ATOM 1565 C C . LEU A 1 193 ? 5.666 -7.973 -28.490 1.00 98.06 193 LEU A C 1
ATOM 1567 O O . LEU A 1 193 ? 5.027 -7.728 -27.466 1.00 98.06 193 LEU A O 1
ATOM 1571 N N . LYS A 1 194 ? 6.239 -9.158 -28.702 1.00 97.44 194 LYS A N 1
ATOM 1572 C CA . LYS A 1 194 ? 6.005 -10.341 -27.856 1.00 97.44 194 LYS A CA 1
ATOM 1573 C C . LYS A 1 194 ? 7.141 -10.644 -26.887 1.00 97.44 194 LYS A C 1
ATOM 1575 O O . LYS A 1 194 ? 7.053 -11.595 -26.112 1.00 97.44 194 LYS A O 1
ATOM 1580 N N . SER A 1 195 ? 8.198 -9.836 -26.896 1.00 97.19 195 SER A N 1
ATOM 1581 C CA . SER A 1 195 ? 9.316 -9.985 -25.971 1.00 97.19 195 SER A CA 1
ATOM 1582 C C . SER A 1 195 ? 10.139 -8.705 -25.828 1.00 97.19 195 SER A C 1
ATOM 1584 O O . SER A 1 195 ? 10.182 -7.863 -26.724 1.00 97.19 195 SER A O 1
ATOM 1586 N N . GLY A 1 196 ? 10.886 -8.595 -24.723 1.00 95.75 196 GLY A N 1
ATOM 1587 C CA . GLY A 1 196 ? 11.893 -7.539 -24.560 1.00 95.75 196 GLY A CA 1
ATOM 1588 C C . GLY A 1 196 ? 12.982 -7.588 -25.639 1.00 95.75 196 GLY A C 1
ATOM 1589 O O . GLY A 1 196 ? 13.483 -6.547 -26.051 1.00 95.75 196 GLY A O 1
ATOM 1590 N N . ARG A 1 197 ? 13.292 -8.782 -26.165 1.00 96.38 197 ARG A N 1
ATOM 1591 C CA . ARG A 1 197 ? 14.246 -8.958 -27.268 1.00 96.38 197 ARG A CA 1
ATOM 1592 C C . ARG A 1 197 ? 13.774 -8.268 -28.546 1.00 96.38 197 ARG A C 1
ATOM 1594 O O . ARG A 1 197 ? 14.568 -7.572 -29.163 1.00 96.38 197 ARG A O 1
ATOM 1601 N N . GLU A 1 198 ? 12.497 -8.395 -28.901 1.00 97.75 198 GLU A N 1
ATOM 1602 C CA . GLU A 1 198 ? 11.920 -7.685 -30.054 1.00 97.75 198 GLU A CA 1
ATOM 1603 C C . GLU A 1 198 ? 11.939 -6.163 -29.862 1.00 97.75 198 GLU A C 1
ATOM 1605 O O . GLU A 1 198 ? 12.213 -5.423 -30.807 1.00 97.75 198 GLU A O 1
ATOM 1610 N N . ILE A 1 199 ? 11.697 -5.680 -28.636 1.00 96.94 199 ILE A N 1
ATOM 1611 C CA . ILE A 1 199 ? 11.795 -4.246 -28.318 1.00 96.94 199 ILE A CA 1
ATOM 1612 C C . ILE A 1 199 ? 13.232 -3.759 -28.536 1.00 96.94 199 ILE A C 1
ATOM 1614 O O . ILE A 1 199 ? 13.438 -2.758 -29.219 1.00 96.94 199 ILE A O 1
ATOM 1618 N N . VAL A 1 200 ? 14.232 -4.482 -28.020 1.00 96.94 200 VAL A N 1
ATOM 1619 C CA . VAL A 1 200 ? 15.654 -4.161 -28.230 1.00 96.94 200 VAL A CA 1
ATOM 1620 C C . VAL A 1 200 ? 16.026 -4.245 -29.712 1.00 96.94 200 VAL A C 1
ATOM 1622 O O . VAL A 1 200 ? 16.746 -3.389 -30.216 1.00 96.94 200 VAL A O 1
ATOM 1625 N N . GLU A 1 201 ? 15.518 -5.225 -30.452 1.00 96.12 201 GLU A N 1
ATOM 1626 C CA . GLU A 1 201 ? 15.789 -5.361 -31.882 1.00 96.12 201 GLU A CA 1
ATOM 1627 C C . GLU A 1 201 ? 15.218 -4.194 -32.701 1.00 96.12 201 GLU A C 1
ATOM 1629 O O . GLU A 1 201 ? 15.876 -3.724 -33.630 1.00 96.12 201 GLU A O 1
ATOM 1634 N N . LYS A 1 202 ? 14.043 -3.669 -32.341 1.00 95.50 202 LYS A N 1
ATOM 1635 C CA . LYS A 1 202 ? 13.387 -2.587 -33.091 1.00 95.50 202 LYS A CA 1
ATOM 1636 C C . LYS A 1 202 ? 13.769 -1.174 -32.624 1.00 95.50 202 LYS A C 1
ATOM 1638 O O . LYS A 1 202 ? 13.880 -0.267 -33.452 1.00 95.50 202 LYS A O 1
ATOM 1643 N N . TYR A 1 203 ? 13.966 -0.980 -31.321 1.00 95.12 203 TYR A N 1
ATOM 1644 C CA . TYR A 1 203 ? 14.156 0.333 -30.682 1.00 95.12 203 TYR A CA 1
ATOM 1645 C C . TYR A 1 203 ? 15.458 0.453 -29.873 1.00 95.12 203 TYR A C 1
ATOM 1647 O O . TYR A 1 203 ? 15.734 1.508 -29.309 1.00 95.12 203 TYR A O 1
ATOM 1655 N N . GLY A 1 204 ? 16.254 -0.613 -29.779 1.00 94.94 204 GLY A N 1
ATOM 1656 C CA . GLY A 1 204 ? 17.525 -0.597 -29.063 1.00 94.94 204 GLY A CA 1
ATOM 1657 C C . GLY A 1 204 ? 18.651 0.109 -29.819 1.00 94.94 204 GLY A C 1
ATOM 1658 O O . GLY A 1 204 ? 18.627 0.239 -31.044 1.00 94.94 204 GLY A O 1
ATOM 1659 N N . TYR A 1 205 ? 19.670 0.508 -29.067 1.00 93.69 205 TYR A N 1
ATOM 1660 C CA . TYR A 1 205 ? 20.883 1.180 -29.529 1.00 93.69 205 TYR A CA 1
ATOM 1661 C C . TYR A 1 205 ? 22.122 0.367 -29.141 1.00 93.69 205 TYR A C 1
ATOM 1663 O O . TYR A 1 205 ? 22.071 -0.458 -28.228 1.00 93.69 205 TYR A O 1
ATOM 1671 N N . SER A 1 206 ? 23.234 0.576 -29.843 1.00 94.81 206 SER A N 1
ATOM 1672 C CA . SER A 1 206 ? 24.507 -0.060 -29.491 1.00 94.81 206 SER A CA 1
ATOM 1673 C C . SER A 1 206 ? 25.113 0.622 -28.268 1.00 94.81 206 SER A C 1
ATOM 1675 O O . SER A 1 206 ? 25.226 1.847 -28.238 1.00 94.81 206 SER A O 1
ATOM 1677 N N . ASN A 1 207 ? 25.500 -0.162 -27.264 1.00 91.06 207 ASN A N 1
ATOM 1678 C CA . ASN A 1 207 ? 26.319 0.330 -26.160 1.00 91.06 207 ASN A CA 1
ATOM 1679 C C . ASN A 1 207 ? 27.796 0.463 -26.580 1.00 91.06 207 ASN A C 1
ATOM 1681 O O . ASN A 1 207 ? 28.173 0.093 -27.692 1.00 91.06 207 ASN A O 1
ATOM 1685 N N . GLU A 1 208 ? 28.642 0.961 -25.676 1.00 90.62 208 GLU A N 1
ATOM 1686 C CA . GLU A 1 208 ? 30.085 1.150 -25.909 1.00 90.62 208 GLU A CA 1
ATOM 1687 C C . GLU A 1 208 ? 30.815 -0.148 -26.290 1.00 90.62 208 GLU A C 1
ATOM 1689 O O . GLU A 1 208 ? 31.799 -0.125 -27.023 1.00 90.62 208 GLU A O 1
ATOM 1694 N N . SER A 1 209 ? 30.303 -1.297 -25.844 1.00 92.12 209 SER A N 1
ATOM 1695 C CA . SER A 1 209 ? 30.828 -2.627 -26.171 1.00 92.12 209 SER A CA 1
ATOM 1696 C C . SER A 1 209 ? 30.260 -3.213 -27.475 1.00 92.12 209 SER A C 1
ATOM 1698 O O . SER A 1 209 ? 30.532 -4.368 -27.792 1.00 92.12 209 SER A O 1
ATOM 1700 N N . GLY A 1 210 ? 29.452 -2.455 -28.224 1.00 91.31 210 GLY A N 1
ATOM 1701 C CA . GLY A 1 210 ? 28.867 -2.869 -29.503 1.00 91.31 210 GLY A CA 1
ATOM 1702 C C . GLY A 1 210 ? 27.631 -3.771 -29.402 1.00 91.31 210 GLY A C 1
ATOM 1703 O O . GLY A 1 210 ? 27.093 -4.179 -30.431 1.00 91.31 210 GLY A O 1
ATOM 1704 N N . PHE A 1 211 ? 27.138 -4.068 -28.196 1.00 92.50 211 PHE A N 1
ATOM 1705 C CA . PHE A 1 211 ? 25.920 -4.856 -28.003 1.00 92.50 211 PHE A CA 1
ATOM 1706 C C . PHE A 1 211 ? 24.675 -3.982 -28.111 1.00 92.50 211 PHE A C 1
ATOM 1708 O O . PHE A 1 211 ? 24.608 -2.888 -27.548 1.00 92.50 211 PHE A O 1
ATOM 1715 N N . LYS A 1 212 ? 23.646 -4.497 -28.788 1.00 94.56 212 LYS A N 1
ATOM 1716 C CA . LYS A 1 212 ? 22.346 -3.831 -28.868 1.00 94.56 212 LYS A CA 1
ATOM 1717 C C . LYS A 1 212 ? 21.607 -3.959 -27.534 1.00 94.56 212 LYS A C 1
ATOM 1719 O O . LYS A 1 212 ? 21.414 -5.066 -27.039 1.00 94.56 212 LYS A O 1
ATOM 1724 N N . THR A 1 213 ? 21.183 -2.835 -26.967 1.00 94.94 213 THR A N 1
ATOM 1725 C CA . THR A 1 213 ? 20.505 -2.748 -25.668 1.00 94.94 213 THR A CA 1
ATOM 1726 C C . THR A 1 213 ? 19.386 -1.711 -25.693 1.00 94.94 213 THR A C 1
ATOM 1728 O O . THR A 1 213 ? 19.270 -0.917 -26.625 1.00 94.94 213 THR A O 1
ATOM 1731 N N . TYR A 1 214 ? 18.558 -1.702 -24.655 1.00 94.25 214 TYR A N 1
ATOM 1732 C CA . TYR A 1 214 ? 17.604 -0.633 -24.399 1.00 94.25 214 TYR A CA 1
ATOM 1733 C C . TYR A 1 214 ? 17.552 -0.348 -22.898 1.00 94.25 214 TYR A C 1
ATOM 1735 O O . TYR A 1 214 ? 16.994 -1.131 -22.132 1.00 94.25 214 TYR A O 1
ATOM 1743 N N . GLN A 1 215 ? 18.144 0.769 -22.476 1.00 92.94 215 GLN A N 1
ATOM 1744 C CA . GLN A 1 215 ? 18.160 1.214 -21.081 1.00 92.94 215 GLN A CA 1
ATOM 1745 C C . GLN A 1 215 ? 17.731 2.681 -21.017 1.00 92.94 215 GLN A C 1
ATOM 1747 O O . GLN A 1 215 ? 18.546 3.581 -20.846 1.00 92.94 215 GLN A O 1
ATOM 1752 N N . ASN A 1 216 ? 16.433 2.929 -21.195 1.00 91.06 216 ASN A N 1
ATOM 1753 C CA . ASN A 1 216 ? 15.866 4.272 -21.126 1.00 91.06 216 ASN A CA 1
ATOM 1754 C C . ASN A 1 216 ? 14.751 4.356 -20.088 1.00 91.06 216 ASN A C 1
ATOM 1756 O O . ASN A 1 216 ? 14.017 3.399 -19.853 1.00 91.06 216 ASN A O 1
ATOM 1760 N N . THR A 1 217 ? 14.586 5.550 -19.526 1.00 93.94 217 THR A N 1
ATOM 1761 C CA . THR A 1 217 ? 13.367 5.914 -18.801 1.00 93.94 217 THR A CA 1
ATOM 1762 C C . THR A 1 217 ? 12.292 6.311 -19.808 1.00 93.94 217 THR A C 1
ATOM 1764 O O . THR A 1 217 ? 12.577 7.019 -20.774 1.00 93.94 217 THR A O 1
ATOM 1767 N N . VAL A 1 218 ? 11.061 5.867 -19.579 1.00 95.56 218 VAL A N 1
ATOM 1768 C CA . VAL A 1 218 ? 9.864 6.322 -20.296 1.00 95.56 218 VAL A CA 1
ATOM 1769 C C . VAL A 1 218 ? 8.927 7.014 -19.310 1.00 95.56 218 VAL A C 1
ATOM 1771 O O . VAL A 1 218 ? 8.929 6.703 -18.120 1.00 95.56 218 VAL A O 1
ATOM 1774 N N . GLN A 1 219 ? 8.172 7.984 -19.805 1.00 95.00 219 GLN A N 1
ATOM 1775 C CA . GLN A 1 219 ? 7.177 8.765 -19.069 1.00 95.00 219 GLN A CA 1
ATOM 1776 C C . GLN A 1 219 ? 6.075 9.176 -20.050 1.00 95.00 219 GLN A C 1
ATOM 1778 O O . GLN A 1 219 ? 6.239 8.963 -21.253 1.00 95.00 219 GLN A O 1
ATOM 1783 N N . CYS A 1 220 ? 4.975 9.760 -19.571 1.00 93.56 220 CYS A N 1
ATOM 1784 C CA . CYS A 1 220 ? 3.868 10.121 -20.460 1.00 93.56 220 CYS A CA 1
ATOM 1785 C C . CYS A 1 220 ? 4.237 11.234 -21.444 1.00 93.56 220 CYS A C 1
ATOM 1787 O O . CYS A 1 220 ? 3.925 11.152 -22.627 1.00 93.56 220 CYS A O 1
ATOM 1789 N N . ALA A 1 221 ? 4.966 12.248 -20.973 1.00 90.44 221 ALA A N 1
ATOM 1790 C CA . ALA A 1 221 ? 5.515 13.295 -21.821 1.00 90.44 221 ALA A CA 1
ATOM 1791 C C . ALA A 1 221 ? 6.730 13.974 -21.160 1.00 90.44 221 ALA A C 1
ATOM 1793 O O . ALA A 1 221 ? 6.771 14.085 -19.932 1.00 90.44 221 ALA A O 1
ATOM 1794 N N . PRO A 1 222 ? 7.700 14.476 -21.946 1.00 93.62 222 PRO A N 1
ATOM 1795 C CA . PRO A 1 222 ? 7.906 14.182 -23.369 1.00 93.62 222 PRO A CA 1
ATOM 1796 C C . PRO A 1 222 ? 8.425 12.747 -23.609 1.00 93.62 222 PRO A C 1
ATOM 1798 O O . PRO A 1 222 ? 8.932 12.127 -22.663 1.00 93.62 222 PRO A O 1
ATOM 1801 N N . PRO A 1 223 ? 8.351 12.235 -24.857 1.00 95.69 223 PRO A N 1
ATOM 1802 C CA . PRO A 1 223 ? 9.021 10.999 -25.253 1.00 95.69 223 PRO A CA 1
ATOM 1803 C C . PRO A 1 223 ? 10.527 11.038 -24.984 1.00 95.69 223 PRO A C 1
ATOM 1805 O O . PRO A 1 223 ? 11.155 12.099 -24.962 1.00 95.69 223 PRO A O 1
ATOM 1808 N N . ASN A 1 224 ? 11.124 9.864 -24.789 1.00 95.50 224 ASN A N 1
ATOM 1809 C CA . ASN A 1 224 ? 12.562 9.746 -24.562 1.00 95.50 224 ASN A CA 1
ATOM 1810 C C . ASN A 1 224 ? 13.382 9.819 -25.866 1.00 95.50 224 ASN A 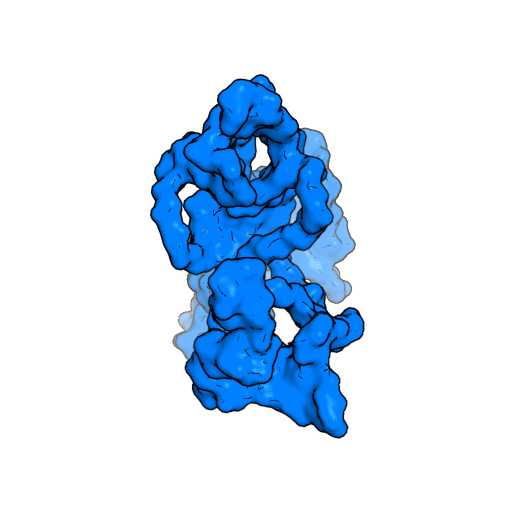C 1
ATOM 1812 O O . ASN A 1 224 ? 12.850 10.017 -26.954 1.00 95.50 224 ASN A O 1
ATOM 1816 N N . SER A 1 225 ? 14.697 9.608 -25.769 1.00 93.19 225 SER A N 1
ATOM 1817 C CA . SER A 1 225 ? 15.632 9.664 -26.906 1.00 93.19 225 SER A CA 1
ATOM 1818 C C . SER A 1 225 ? 15.363 8.638 -28.019 1.00 93.19 225 SER A C 1
ATOM 1820 O O . SER A 1 225 ? 15.839 8.817 -29.136 1.00 93.19 225 SER A O 1
ATOM 1822 N N . GLN A 1 226 ? 14.599 7.575 -27.742 1.00 94.31 226 GLN A N 1
ATOM 1823 C CA . GLN A 1 226 ? 14.141 6.590 -28.732 1.00 94.31 226 GLN A CA 1
ATOM 1824 C C . GLN A 1 226 ? 12.711 6.868 -29.218 1.00 94.31 226 GLN A C 1
ATOM 1826 O O . GLN A 1 226 ? 12.096 6.019 -29.872 1.00 94.31 226 GLN A O 1
ATOM 1831 N N . MET A 1 227 ? 12.199 8.063 -28.912 1.00 95.81 227 MET A N 1
ATOM 1832 C CA . MET A 1 227 ? 10.840 8.526 -29.172 1.00 95.81 227 MET A CA 1
ATOM 1833 C C . MET A 1 227 ? 9.760 7.697 -28.471 1.00 95.81 227 MET A C 1
ATOM 1835 O O . MET A 1 227 ? 8.624 7.662 -28.931 1.00 95.81 227 MET A O 1
ATOM 1839 N N . MET A 1 228 ? 10.098 7.004 -27.380 1.00 97.19 228 MET A N 1
ATOM 1840 C CA . MET A 1 228 ? 9.156 6.161 -26.642 1.00 97.19 228 MET A CA 1
ATOM 1841 C C . MET A 1 228 ? 8.549 6.902 -25.452 1.00 97.19 228 MET A C 1
ATOM 1843 O O . MET A 1 228 ? 9.253 7.631 -24.749 1.00 97.19 228 MET A O 1
ATOM 1847 N N . PHE A 1 229 ? 7.260 6.680 -25.213 1.00 97.81 229 PHE A N 1
ATOM 1848 C CA . PHE A 1 229 ? 6.480 7.296 -24.140 1.00 97.81 229 PHE A CA 1
ATOM 1849 C C . PHE A 1 229 ? 5.411 6.328 -23.612 1.00 97.81 229 PHE A C 1
ATOM 1851 O O . PHE A 1 229 ? 5.163 5.276 -24.207 1.00 97.81 229 PHE A O 1
ATOM 1858 N N . LEU A 1 230 ? 4.826 6.666 -22.463 1.00 97.62 230 LEU A N 1
ATOM 1859 C CA . LEU A 1 230 ? 3.723 5.918 -21.860 1.00 97.62 230 LEU A CA 1
ATOM 1860 C C . LEU A 1 230 ? 2.380 6.601 -22.146 1.00 97.62 230 LEU A C 1
ATOM 1862 O O . LEU A 1 230 ? 2.288 7.821 -22.109 1.00 97.62 230 LEU A O 1
ATOM 1866 N N . ASN A 1 231 ? 1.332 5.821 -22.373 1.00 96.81 231 ASN A N 1
ATOM 1867 C CA . ASN A 1 231 ? -0.042 6.302 -22.448 1.00 96.81 231 ASN A CA 1
ATOM 1868 C C . ASN A 1 231 ? -0.897 5.557 -21.418 1.00 96.81 231 ASN A C 1
ATOM 1870 O O . ASN A 1 231 ? -0.812 4.333 -21.314 1.00 96.81 231 ASN A O 1
ATOM 1874 N N . VAL A 1 232 ? -1.706 6.288 -20.651 1.00 95.75 232 VAL A N 1
ATOM 1875 C CA . VAL A 1 232 ? -2.652 5.699 -19.695 1.00 95.75 232 VAL A CA 1
ATOM 1876 C C . VAL A 1 232 ? -4.028 5.691 -20.349 1.00 95.75 232 VAL A C 1
ATOM 1878 O O . VAL A 1 232 ? -4.689 6.720 -20.474 1.00 95.75 232 VAL A O 1
ATOM 1881 N N . ASN A 1 233 ? -4.453 4.518 -20.807 1.00 95.00 233 ASN A N 1
ATOM 1882 C CA . ASN A 1 233 ? -5.750 4.311 -21.429 1.00 95.00 233 ASN A CA 1
ATOM 1883 C C . ASN A 1 233 ? -6.758 3.865 -20.362 1.00 95.00 233 ASN A C 1
ATOM 1885 O O . ASN A 1 233 ? -6.888 2.680 -20.057 1.00 95.00 233 ASN A O 1
ATOM 1889 N N . HIS A 1 234 ? -7.482 4.829 -19.792 1.00 89.25 234 HIS A N 1
ATOM 1890 C CA . HIS A 1 234 ? -8.494 4.560 -18.766 1.00 89.25 234 HIS A CA 1
ATOM 1891 C C . HIS A 1 234 ? -9.738 3.835 -19.295 1.00 89.25 234 HIS A C 1
ATOM 1893 O O . HIS A 1 234 ? -10.450 3.225 -18.505 1.00 89.25 234 HIS A O 1
ATOM 1899 N N . VAL A 1 235 ? -10.022 3.905 -20.601 1.00 91.88 235 VAL A N 1
ATOM 1900 C CA . VAL A 1 235 ? -11.207 3.256 -21.187 1.00 91.88 235 VAL A CA 1
ATOM 1901 C C . VAL A 1 235 ? -11.014 1.744 -21.231 1.00 91.88 235 VAL A C 1
ATOM 1903 O O . VAL A 1 235 ? -11.911 1.003 -20.841 1.00 91.88 235 VAL A O 1
ATOM 1906 N N . ASP A 1 236 ? -9.829 1.302 -21.653 1.00 92.19 236 ASP A N 1
ATOM 1907 C CA . ASP A 1 236 ? -9.484 -0.121 -21.753 1.00 92.19 236 ASP A CA 1
ATOM 1908 C C . ASP A 1 236 ? -8.711 -0.645 -20.526 1.00 92.19 236 ASP A C 1
ATOM 1910 O O . ASP A 1 236 ? -8.306 -1.808 -20.488 1.00 92.19 236 ASP A O 1
ATOM 1914 N N . GLU A 1 237 ? -8.497 0.212 -19.522 1.00 93.44 237 GLU A N 1
ATOM 1915 C CA . GLU A 1 237 ? -7.725 -0.060 -18.303 1.00 93.44 237 GLU A CA 1
ATOM 1916 C C . GLU A 1 237 ? -6.291 -0.555 -18.586 1.00 93.44 237 GLU A C 1
ATOM 1918 O O . GLU A 1 237 ? -5.804 -1.523 -17.982 1.00 93.44 237 GLU A O 1
ATOM 1923 N N . LEU A 1 238 ? -5.590 0.116 -19.506 1.00 97.06 238 LEU A N 1
ATOM 1924 C CA . LEU A 1 238 ? -4.230 -0.231 -19.925 1.00 97.06 238 LEU A CA 1
ATOM 1925 C C . LEU A 1 238 ? -3.217 0.883 -19.640 1.00 97.06 238 LEU A C 1
ATOM 1927 O O . LEU A 1 238 ? -3.480 2.063 -19.844 1.00 97.06 238 LEU A O 1
ATOM 1931 N N . LEU A 1 239 ? -2.009 0.477 -19.253 1.00 98.06 239 LEU A N 1
ATOM 1932 C CA . LEU A 1 239 ? -0.804 1.279 -19.434 1.00 98.06 239 LEU A CA 1
ATOM 1933 C C . LEU A 1 239 ? -0.121 0.800 -20.714 1.00 98.06 239 LEU A C 1
ATOM 1935 O O . LEU A 1 239 ? 0.223 -0.376 -20.836 1.00 98.06 239 LEU A O 1
ATOM 1939 N N . GLU A 1 240 ? 0.091 1.698 -21.660 1.00 98.25 240 GLU A N 1
ATOM 1940 C CA . GLU A 1 240 ? 0.611 1.395 -22.988 1.00 98.25 240 GLU A CA 1
ATOM 1941 C C . GLU A 1 240 ? 1.992 2.027 -23.160 1.00 98.25 240 GLU A C 1
ATOM 1943 O O . GLU A 1 240 ? 2.221 3.179 -22.810 1.00 98.25 240 GLU A O 1
ATOM 1948 N N . LEU A 1 241 ? 2.930 1.271 -23.717 1.00 98.31 241 LEU A N 1
ATOM 1949 C CA . LEU A 1 241 ? 4.206 1.773 -24.204 1.00 98.31 241 LEU A CA 1
ATOM 1950 C C . LEU A 1 241 ? 4.092 1.980 -25.709 1.00 98.31 241 LEU A C 1
ATOM 1952 O O . LEU A 1 241 ? 3.828 1.029 -26.452 1.00 98.31 241 LEU A O 1
ATOM 1956 N N . GLN A 1 242 ? 4.338 3.209 -26.147 1.00 97.88 242 GLN A N 1
ATOM 1957 C CA . GLN A 1 242 ? 4.207 3.636 -27.535 1.00 97.88 242 GLN A CA 1
ATOM 1958 C C . GLN A 1 242 ? 5.478 4.345 -28.011 1.00 97.88 242 GLN A C 1
ATOM 1960 O O . GLN A 1 242 ? 6.325 4.741 -27.206 1.00 97.88 242 GLN A O 1
ATOM 1965 N N . ALA A 1 243 ? 5.629 4.496 -29.328 1.00 96.81 243 ALA A N 1
ATOM 1966 C CA . ALA A 1 243 ? 6.649 5.351 -29.931 1.00 96.81 243 ALA A CA 1
ATOM 1967 C C . ALA A 1 243 ? 6.048 6.383 -30.888 1.00 96.81 243 ALA A C 1
ATOM 1969 O O . ALA A 1 243 ? 5.264 6.034 -31.769 1.00 96.81 243 ALA A O 1
ATOM 1970 N N . GLU A 1 244 ? 6.488 7.633 -30.768 1.00 93.06 244 GLU A N 1
ATOM 1971 C CA . GLU A 1 244 ? 6.109 8.748 -31.633 1.00 93.06 244 GLU A CA 1
ATOM 1972 C C . GLU A 1 244 ? 7.171 8.961 -32.722 1.00 93.06 244 GLU A C 1
ATOM 1974 O O . GLU A 1 244 ? 8.144 9.693 -32.556 1.00 93.06 244 GLU A O 1
ATOM 1979 N N . ARG A 1 245 ? 7.027 8.267 -33.856 1.00 85.44 245 ARG A N 1
ATOM 1980 C CA . ARG A 1 245 ? 7.905 8.452 -35.027 1.00 85.44 245 ARG A CA 1
ATOM 1981 C C . ARG A 1 245 ? 7.164 9.246 -36.104 1.00 85.44 245 ARG A C 1
ATOM 1983 O O . ARG A 1 245 ? 6.703 10.348 -35.859 1.00 85.44 245 ARG A O 1
ATOM 1990 N N . ARG A 1 246 ? 7.003 8.692 -37.313 1.00 86.12 246 ARG A N 1
ATOM 1991 C CA . ARG A 1 246 ? 6.130 9.294 -38.347 1.00 86.12 246 ARG A CA 1
ATOM 1992 C C . ARG A 1 246 ? 4.644 9.202 -37.982 1.00 86.12 246 ARG A C 1
ATOM 1994 O O . ARG A 1 246 ? 3.833 9.946 -38.514 1.00 86.12 246 ARG A O 1
ATOM 2001 N N . LYS A 1 247 ? 4.311 8.234 -37.133 1.00 91.38 247 LYS A N 1
ATOM 2002 C CA . LYS A 1 247 ? 3.005 7.977 -36.533 1.00 91.38 247 LYS A CA 1
ATOM 2003 C C . LYS A 1 247 ? 3.231 7.350 -35.160 1.00 91.38 247 LYS A C 1
ATOM 2005 O O . LYS A 1 247 ? 4.338 6.870 -34.894 1.00 91.38 247 LYS A O 1
ATOM 2010 N N . VAL A 1 248 ? 2.187 7.324 -34.340 1.00 93.75 248 VAL A N 1
ATOM 2011 C CA . VAL A 1 248 ? 2.194 6.572 -33.084 1.00 93.75 248 VAL A CA 1
ATOM 2012 C C . VAL A 1 248 ? 2.185 5.074 -33.397 1.00 93.75 248 VAL A C 1
ATOM 2014 O O . VAL A 1 248 ? 1.422 4.605 -34.247 1.00 93.75 248 VAL A O 1
ATOM 2017 N N . GLU A 1 249 ? 3.085 4.333 -32.758 1.00 95.88 249 GLU A N 1
ATOM 2018 C CA . GLU A 1 249 ? 3.203 2.879 -32.865 1.00 95.88 249 GLU A CA 1
ATOM 2019 C C . GLU A 1 249 ? 3.081 2.233 -31.483 1.00 95.88 249 GLU A C 1
ATOM 2021 O O . GLU A 1 249 ? 3.868 2.554 -30.593 1.00 95.88 249 GLU A O 1
ATOM 2026 N N . ASP A 1 250 ? 2.170 1.270 -31.331 1.00 97.38 250 ASP A N 1
ATOM 2027 C CA . ASP A 1 250 ? 2.071 0.460 -30.114 1.00 97.38 250 ASP A CA 1
ATOM 2028 C C . ASP A 1 250 ? 3.234 -0.529 -30.006 1.00 97.38 250 ASP A C 1
ATOM 2030 O O . ASP A 1 250 ? 3.634 -1.164 -30.991 1.00 97.38 250 ASP A O 1
ATOM 2034 N N . ILE A 1 251 ? 3.763 -0.690 -28.793 1.00 98.00 251 ILE A N 1
ATOM 2035 C CA . ILE A 1 251 ? 4.921 -1.547 -28.514 1.00 98.00 251 ILE A CA 1
ATOM 2036 C C . ILE A 1 251 ? 4.530 -2.647 -27.536 1.00 98.00 251 ILE A C 1
ATOM 2038 O O . ILE A 1 251 ? 4.589 -3.831 -27.875 1.00 98.00 251 ILE A O 1
ATOM 2042 N N . ALA A 1 252 ? 4.126 -2.264 -26.329 1.00 98.44 252 ALA A N 1
ATOM 2043 C CA . ALA A 1 252 ? 3.791 -3.186 -25.255 1.00 98.44 252 ALA A CA 1
ATOM 2044 C C . ALA A 1 252 ? 2.690 -2.600 -24.371 1.00 98.44 252 ALA A C 1
ATOM 2046 O O . ALA A 1 252 ? 2.509 -1.389 -24.350 1.00 98.44 252 ALA A O 1
ATOM 2047 N N . ALA A 1 253 ? 1.967 -3.446 -23.645 1.00 98.44 253 ALA A N 1
ATOM 2048 C CA . ALA A 1 253 ? 0.899 -2.998 -22.763 1.00 98.44 253 ALA A CA 1
ATOM 2049 C C . ALA A 1 253 ? 0.854 -3.805 -21.464 1.00 98.44 253 ALA A C 1
ATOM 2051 O O . ALA A 1 253 ? 1.209 -4.987 -21.418 1.00 98.44 253 ALA A O 1
ATOM 2052 N N . TRP A 1 254 ? 0.377 -3.161 -20.407 1.00 98.50 254 TRP A N 1
ATOM 2053 C CA . TRP A 1 254 ? 0.078 -3.745 -19.108 1.00 98.50 254 TRP A CA 1
ATOM 2054 C C . TRP A 1 254 ? -1.378 -3.459 -18.769 1.00 98.50 254 TRP A C 1
ATOM 2056 O O . TRP A 1 254 ? -1.875 -2.378 -19.054 1.00 98.50 254 TRP A O 1
ATOM 2066 N N . ARG A 1 255 ? -2.050 -4.401 -18.105 1.00 97.38 255 ARG A N 1
ATOM 2067 C CA . ARG A 1 255 ? -3.368 -4.128 -17.517 1.00 97.38 255 ARG A CA 1
ATOM 2068 C C . ARG A 1 255 ? -3.196 -3.387 -16.197 1.00 97.38 255 ARG A C 1
ATOM 2070 O O . ARG A 1 255 ? -2.457 -3.888 -15.341 1.00 97.38 255 ARG A O 1
ATOM 2077 N N . LEU A 1 256 ? -3.895 -2.268 -16.017 1.00 96.12 256 LEU A N 1
ATOM 2078 C CA . LEU A 1 256 ? -3.824 -1.446 -14.806 1.00 96.12 256 LEU A CA 1
ATOM 2079 C C . LEU A 1 256 ? -4.162 -2.266 -13.559 1.00 96.12 256 LEU A C 1
ATOM 2081 O O . LEU A 1 256 ? -3.365 -2.288 -12.628 1.00 96.12 256 LEU A O 1
ATOM 2085 N N . VAL A 1 257 ? -5.209 -3.101 -13.610 1.00 94.06 257 VAL A N 1
ATOM 2086 C CA . VAL A 1 257 ? -5.585 -4.004 -12.502 1.00 94.06 257 VAL A CA 1
ATOM 2087 C C . VAL A 1 257 ? -4.417 -4.854 -11.984 1.00 94.06 257 VAL A C 1
ATOM 2089 O O . VAL A 1 257 ? -4.267 -5.060 -10.781 1.00 94.06 257 VAL A O 1
ATOM 2092 N N . LYS A 1 258 ? -3.530 -5.322 -12.872 1.00 95.25 258 LYS A N 1
ATOM 2093 C CA . LYS A 1 258 ? -2.367 -6.127 -12.480 1.00 95.25 258 LYS A CA 1
ATOM 2094 C C . LYS A 1 258 ? -1.284 -5.268 -11.829 1.00 95.25 258 LYS A C 1
ATOM 2096 O O . LYS A 1 258 ? -0.618 -5.741 -10.910 1.00 95.25 258 LYS A O 1
ATOM 2101 N N . LEU A 1 259 ? -1.085 -4.039 -12.305 1.00 96.62 259 LEU A N 1
ATOM 2102 C CA . LEU A 1 259 ? -0.147 -3.087 -11.706 1.00 96.62 259 LEU A CA 1
ATOM 2103 C C . LEU A 1 259 ? -0.634 -2.637 -10.324 1.00 96.62 259 LEU A C 1
ATOM 2105 O O . LEU A 1 259 ? 0.150 -2.647 -9.380 1.00 96.62 259 LEU A O 1
ATOM 2109 N N . HIS A 1 260 ? -1.931 -2.358 -10.182 1.00 95.12 260 HIS A N 1
ATOM 2110 C CA . HIS A 1 260 ? -2.573 -2.007 -8.913 1.00 95.12 260 HIS A CA 1
ATOM 2111 C C . HIS A 1 260 ? -2.427 -3.117 -7.880 1.00 95.12 260 HIS A C 1
ATOM 2113 O O . HIS A 1 260 ? -1.938 -2.871 -6.782 1.00 95.12 260 HIS A O 1
ATOM 2119 N N . GLN A 1 261 ? -2.754 -4.358 -8.253 1.00 93.56 261 GLN A N 1
ATOM 2120 C CA . GLN A 1 261 ? -2.567 -5.520 -7.381 1.00 93.56 261 GLN A CA 1
ATOM 2121 C C . GLN A 1 261 ? -1.104 -5.679 -6.956 1.00 93.56 261 GLN A C 1
ATOM 2123 O O . GLN A 1 261 ? -0.823 -5.986 -5.800 1.00 93.56 261 GLN A O 1
ATOM 2128 N N . ARG A 1 262 ? -0.150 -5.460 -7.871 1.00 93.81 262 ARG A N 1
ATOM 2129 C CA . ARG A 1 262 ? 1.283 -5.526 -7.548 1.00 93.81 262 ARG A CA 1
ATOM 2130 C C . ARG A 1 262 ? 1.693 -4.449 -6.557 1.00 93.81 262 ARG A C 1
ATOM 2132 O O . ARG A 1 262 ? 2.377 -4.776 -5.591 1.00 93.81 262 ARG A O 1
ATOM 2139 N N . LEU A 1 263 ? 1.258 -3.212 -6.783 1.00 94.94 263 LEU A N 1
ATOM 2140 C CA . LEU A 1 263 ? 1.499 -2.095 -5.881 1.00 94.94 263 LEU A CA 1
ATOM 2141 C C . LEU A 1 263 ? 0.923 -2.387 -4.491 1.00 94.94 263 LEU A C 1
ATOM 2143 O O . LEU A 1 263 ? 1.641 -2.279 -3.508 1.00 94.94 263 LEU A O 1
ATOM 2147 N N . GLN A 1 264 ? -0.334 -2.821 -4.410 1.00 92.44 264 GLN A N 1
ATOM 2148 C CA . GLN A 1 264 ? -1.014 -3.091 -3.143 1.00 92.44 264 GLN A CA 1
ATOM 2149 C C . GLN A 1 264 ? -0.409 -4.266 -2.377 1.00 92.44 264 GLN A C 1
ATOM 2151 O O . GLN A 1 264 ? -0.267 -4.169 -1.168 1.00 92.44 264 GLN A O 1
ATOM 2156 N N . ILE A 1 265 ? -0.036 -5.359 -3.052 1.00 91.50 265 ILE A N 1
ATOM 2157 C CA . ILE A 1 265 ? 0.581 -6.520 -2.390 1.00 91.50 265 ILE A CA 1
ATOM 2158 C C . ILE A 1 265 ? 1.978 -6.168 -1.883 1.00 91.50 265 ILE A C 1
ATOM 2160 O O . ILE A 1 265 ? 2.303 -6.447 -0.734 1.00 91.50 265 ILE A O 1
ATOM 2164 N N . LYS A 1 266 ? 2.816 -5.585 -2.747 1.00 93.31 266 LYS A N 1
ATOM 2165 C CA . LYS A 1 266 ? 4.229 -5.365 -2.426 1.00 93.31 266 LYS A CA 1
ATOM 2166 C C . LYS A 1 266 ? 4.424 -4.164 -1.507 1.00 93.31 266 LYS A C 1
ATOM 2168 O O . LYS A 1 266 ? 5.256 -4.215 -0.620 1.00 93.31 266 LYS A O 1
ATOM 2173 N N . HIS A 1 267 ? 3.632 -3.112 -1.683 1.00 95.19 267 HIS A N 1
ATOM 2174 C CA . HIS A 1 267 ? 3.720 -1.889 -0.890 1.00 95.19 267 HIS A CA 1
ATOM 2175 C C . HIS A 1 267 ? 2.554 -1.714 0.083 1.00 95.19 267 HIS A C 1
ATOM 2177 O O . HIS A 1 267 ? 2.289 -0.586 0.485 1.00 95.19 267 HIS A O 1
ATOM 2183 N N . HIS A 1 268 ? 1.872 -2.794 0.493 1.00 94.12 268 HIS A N 1
ATOM 2184 C CA . HIS A 1 268 ? 0.879 -2.724 1.577 1.00 94.12 268 HIS A CA 1
ATOM 2185 C C . HIS A 1 268 ? 1.447 -1.975 2.791 1.00 94.12 268 HIS A C 1
ATOM 2187 O O . HIS A 1 268 ? 0.786 -1.104 3.356 1.00 94.12 268 HIS A O 1
ATOM 2193 N N . GLU A 1 269 ? 2.712 -2.258 3.102 1.00 96.44 269 GLU A N 1
ATOM 2194 C CA . GLU A 1 269 ? 3.534 -1.578 4.090 1.00 96.44 269 GLU A CA 1
ATOM 2195 C C . GLU A 1 269 ? 4.979 -1.508 3.571 1.00 96.44 269 GLU A C 1
ATOM 2197 O O . GLU A 1 269 ? 5.473 -2.446 2.940 1.00 96.44 269 GLU A O 1
ATOM 2202 N N . THR A 1 270 ? 5.665 -0.378 3.745 1.00 97.12 270 THR A N 1
ATOM 2203 C CA . THR A 1 270 ? 7.034 -0.189 3.234 1.00 97.12 270 THR A CA 1
ATOM 2204 C C . THR A 1 270 ? 7.862 0.683 4.163 1.00 97.12 270 THR A C 1
ATOM 2206 O O . THR A 1 270 ? 7.401 1.731 4.621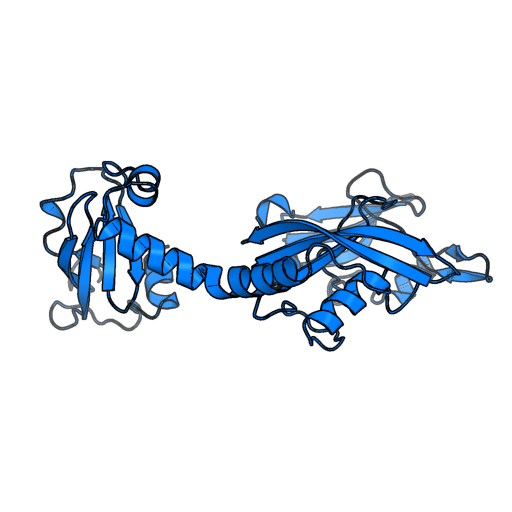 1.00 97.12 270 THR A O 1
ATOM 2209 N N . PHE A 1 271 ? 9.104 0.260 4.396 1.00 97.50 271 PHE A N 1
ATOM 2210 C CA . PHE A 1 271 ? 10.148 1.047 5.043 1.00 97.50 271 PHE A CA 1
ATOM 2211 C C . PHE A 1 271 ? 11.106 1.584 3.976 1.00 97.50 271 PHE A C 1
ATOM 2213 O O . PHE A 1 271 ? 11.845 0.828 3.337 1.00 97.50 271 PHE A O 1
ATOM 2220 N N . TRP A 1 272 ? 11.114 2.903 3.803 1.00 96.25 272 TRP A N 1
ATOM 2221 C CA . TRP A 1 272 ? 12.064 3.616 2.957 1.00 96.25 272 TRP A CA 1
ATOM 2222 C C . TRP A 1 272 ? 13.262 4.030 3.804 1.00 96.25 272 TRP A C 1
ATOM 2224 O O . TRP A 1 272 ? 13.177 4.943 4.621 1.00 96.25 272 TRP A O 1
ATOM 2234 N N . ILE A 1 273 ? 14.375 3.328 3.626 1.00 95.12 273 ILE A N 1
ATOM 2235 C CA . ILE A 1 273 ? 15.566 3.447 4.464 1.00 95.12 273 ILE A CA 1
ATOM 2236 C C . ILE A 1 273 ? 16.581 4.335 3.741 1.00 95.12 273 ILE A C 1
ATOM 2238 O O . ILE A 1 273 ? 17.179 3.933 2.742 1.00 95.12 273 ILE A O 1
ATOM 2242 N N . GLU A 1 274 ? 16.776 5.549 4.237 1.00 94.62 274 GLU A N 1
ATOM 2243 C CA . GLU A 1 274 ? 17.854 6.434 3.804 1.00 94.62 274 GLU A CA 1
ATOM 2244 C C . GLU A 1 274 ? 19.119 6.118 4.607 1.00 94.62 274 GLU A C 1
ATOM 2246 O O . GLU A 1 274 ? 19.097 6.057 5.843 1.00 94.62 274 GLU A O 1
ATOM 2251 N N . VAL A 1 275 ? 20.233 5.940 3.901 1.00 93.50 275 VAL A N 1
ATOM 2252 C CA . VAL A 1 275 ? 21.553 5.735 4.504 1.00 93.50 275 VAL A CA 1
ATOM 2253 C C . VAL A 1 275 ? 22.518 6.821 4.054 1.00 93.50 275 VAL A C 1
ATOM 2255 O O . VAL A 1 275 ? 22.476 7.260 2.904 1.00 93.50 275 VAL A O 1
ATOM 2258 N N . GLU A 1 276 ? 23.420 7.221 4.941 1.00 94.25 276 GLU A N 1
ATOM 2259 C CA . GLU A 1 276 ? 24.628 7.943 4.542 1.00 94.25 276 GLU A CA 1
ATOM 2260 C C . GLU A 1 276 ? 25.763 6.943 4.315 1.00 94.25 276 GLU A C 1
ATOM 2262 O O . GLU A 1 276 ? 25.820 5.903 4.977 1.00 94.25 276 GLU A O 1
ATOM 2267 N N . ASN A 1 277 ? 26.642 7.235 3.358 1.00 93.12 277 ASN A N 1
ATOM 2268 C CA . ASN A 1 277 ? 27.706 6.325 2.950 1.00 93.12 277 ASN A CA 1
ATOM 2269 C C . ASN A 1 277 ? 29.063 7.023 2.773 1.00 93.12 277 ASN A C 1
ATOM 2271 O O . ASN A 1 277 ? 29.145 8.195 2.398 1.00 93.12 277 ASN A O 1
ATOM 2275 N N . GLU A 1 278 ? 30.131 6.263 3.004 1.00 93.44 278 GLU A N 1
ATOM 2276 C CA . GLU A 1 278 ? 31.527 6.671 2.854 1.00 93.44 278 GLU A CA 1
ATOM 2277 C C . GLU A 1 278 ? 32.324 5.594 2.111 1.00 93.44 278 GLU A C 1
ATOM 2279 O O . GLU A 1 278 ? 32.085 4.396 2.265 1.00 93.44 278 GLU A O 1
ATOM 2284 N N . LEU A 1 279 ? 33.298 6.018 1.304 1.00 91.50 279 LEU A N 1
ATOM 2285 C CA . LEU A 1 279 ? 34.249 5.121 0.649 1.00 91.50 279 LEU A CA 1
ATOM 2286 C C . LEU A 1 279 ? 35.590 5.190 1.376 1.00 91.50 279 LEU A C 1
ATOM 2288 O O . LEU A 1 279 ? 36.204 6.253 1.446 1.00 91.50 279 LEU A O 1
ATOM 2292 N N . ASN A 1 280 ? 36.068 4.048 1.866 1.00 90.88 280 ASN A N 1
ATOM 2293 C CA . ASN A 1 280 ? 37.367 3.924 2.517 1.00 90.88 280 ASN A CA 1
ATOM 2294 C C . ASN A 1 280 ? 38.101 2.685 1.986 1.00 90.88 280 ASN A C 1
ATOM 2296 O O . ASN A 1 280 ? 37.557 1.583 1.994 1.00 90.88 280 ASN A O 1
ATOM 2300 N N . ASN A 1 281 ? 39.330 2.860 1.491 1.00 87.75 281 ASN A N 1
ATOM 2301 C CA . ASN A 1 281 ? 40.169 1.787 0.936 1.00 87.75 281 ASN A CA 1
ATOM 2302 C C . ASN A 1 281 ? 39.462 0.893 -0.109 1.00 87.75 281 ASN A C 1
ATOM 2304 O O . ASN A 1 281 ? 39.641 -0.322 -0.129 1.00 87.75 281 ASN A O 1
ATOM 2308 N N . GLY A 1 282 ? 38.637 1.492 -0.977 1.00 86.12 282 GLY A N 1
ATOM 2309 C CA . GLY A 1 282 ? 37.903 0.777 -2.033 1.00 86.12 282 GLY A CA 1
ATOM 2310 C C . GLY A 1 282 ? 36.654 0.021 -1.561 1.00 86.12 282 GLY A C 1
ATOM 2311 O O . GLY A 1 282 ? 35.974 -0.594 -2.383 1.00 86.12 282 GLY A O 1
ATOM 2312 N N . LYS A 1 283 ? 36.329 0.093 -0.267 1.00 90.19 283 LYS A N 1
ATOM 2313 C CA . LYS A 1 283 ? 35.119 -0.475 0.329 1.00 90.19 283 LYS A CA 1
ATOM 2314 C C . LYS A 1 283 ? 34.131 0.629 0.675 1.00 90.19 283 LYS A C 1
ATOM 2316 O O . LYS A 1 283 ? 34.523 1.713 1.108 1.00 90.19 283 LYS A O 1
ATOM 2321 N N . GLU A 1 284 ? 32.852 0.349 0.470 1.00 93.75 284 GLU A N 1
ATOM 2322 C CA . GLU A 1 284 ? 31.769 1.238 0.879 1.00 93.75 284 GLU A CA 1
ATOM 2323 C C . GLU A 1 284 ? 31.305 0.869 2.287 1.00 93.75 284 GLU A C 1
ATOM 2325 O O . GLU A 1 284 ? 31.045 -0.297 2.571 1.00 93.75 284 GLU A O 1
ATOM 2330 N N . TYR A 1 285 ? 31.178 1.875 3.144 1.00 94.31 285 TYR A N 1
ATOM 2331 C CA . TYR A 1 285 ? 30.561 1.775 4.457 1.00 94.31 285 TYR A CA 1
ATOM 2332 C C . TYR A 1 285 ? 29.312 2.646 4.486 1.00 94.31 285 TYR A C 1
ATOM 2334 O O . TYR A 1 285 ? 29.287 3.708 3.867 1.00 94.31 285 TYR A O 1
ATOM 2342 N N . PHE A 1 286 ? 28.278 2.228 5.206 1.00 94.12 286 PHE A N 1
ATOM 2343 C CA . PHE A 1 286 ? 27.067 3.026 5.372 1.00 94.12 286 PHE A CA 1
ATOM 2344 C C . PHE A 1 286 ? 26.513 2.939 6.790 1.00 94.12 286 PHE A C 1
ATOM 2346 O O . PHE A 1 286 ? 26.747 1.963 7.500 1.00 94.12 286 PHE A O 1
ATOM 2353 N N . ARG A 1 287 ? 25.735 3.944 7.189 1.00 93.38 287 ARG A N 1
ATOM 2354 C CA . ARG A 1 287 ? 24.900 3.886 8.393 1.00 93.38 287 ARG A CA 1
ATOM 2355 C C . ARG A 1 287 ? 23.514 4.449 8.118 1.00 93.38 287 ARG A C 1
ATOM 2357 O O . ARG A 1 287 ? 23.324 5.277 7.227 1.00 93.38 287 ARG A O 1
ATOM 2364 N N . TYR A 1 288 ? 22.541 3.983 8.887 1.00 91.75 288 TYR A N 1
ATOM 2365 C CA . TYR A 1 288 ? 21.162 4.444 8.781 1.00 91.75 288 TYR A CA 1
ATOM 2366 C C . TYR A 1 288 ? 21.050 5.907 9.187 1.00 91.75 288 TYR A C 1
ATOM 2368 O O . TYR A 1 288 ? 21.613 6.322 10.197 1.00 91.75 288 TYR A O 1
ATOM 2376 N N . LYS A 1 289 ? 20.277 6.668 8.419 1.00 92.81 289 LYS A N 1
ATOM 2377 C CA . LYS A 1 289 ? 20.045 8.088 8.675 1.00 92.81 289 LYS A CA 1
ATOM 2378 C C . LYS A 1 289 ? 18.583 8.363 8.988 1.00 92.81 289 LYS A C 1
ATOM 2380 O O . LYS A 1 289 ? 18.277 9.005 9.989 1.00 92.81 289 LYS A O 1
ATOM 2385 N N . GLN A 1 290 ? 17.681 7.847 8.157 1.00 94.56 290 GLN A N 1
ATOM 2386 C CA . GLN A 1 290 ? 16.244 8.045 8.310 1.00 94.56 290 GLN A CA 1
ATOM 2387 C C . GLN A 1 290 ? 15.473 6.831 7.793 1.00 94.56 290 GLN A C 1
ATOM 2389 O O . GLN A 1 290 ? 15.894 6.165 6.850 1.00 94.56 290 GLN A O 1
ATOM 2394 N N . ILE A 1 291 ? 14.327 6.558 8.415 1.00 95.94 291 ILE A N 1
ATOM 2395 C CA . ILE A 1 291 ? 13.346 5.598 7.914 1.00 95.94 291 ILE A CA 1
ATOM 2396 C C . ILE A 1 291 ? 12.016 6.328 7.772 1.00 95.94 291 ILE A C 1
ATOM 2398 O O . ILE A 1 291 ? 11.500 6.872 8.747 1.00 95.94 291 ILE A O 1
ATOM 2402 N N . GLU A 1 292 ? 11.468 6.332 6.563 1.00 96.75 292 GLU A N 1
ATOM 2403 C CA . GLU A 1 292 ? 10.085 6.727 6.311 1.00 96.75 292 GLU A CA 1
ATOM 2404 C C . GLU A 1 292 ? 9.223 5.465 6.222 1.00 96.75 292 GLU A C 1
ATOM 2406 O O . GLU A 1 292 ? 9.553 4.518 5.507 1.00 96.75 292 GLU A O 1
ATOM 2411 N N . HIS A 1 293 ? 8.126 5.440 6.976 1.00 96.56 293 HIS A N 1
ATOM 2412 C CA . HIS A 1 293 ? 7.204 4.314 7.037 1.00 96.56 293 HIS A CA 1
ATOM 2413 C C . HIS A 1 293 ? 5.884 4.693 6.361 1.00 96.56 293 HIS A C 1
ATOM 2415 O O . HIS A 1 293 ? 5.209 5.627 6.790 1.00 96.56 293 HIS A O 1
ATOM 2421 N N . THR A 1 294 ? 5.511 3.956 5.314 1.00 95.56 294 THR A N 1
ATOM 2422 C CA . THR A 1 294 ? 4.273 4.177 4.552 1.00 95.56 294 THR A CA 1
ATOM 2423 C C . THR A 1 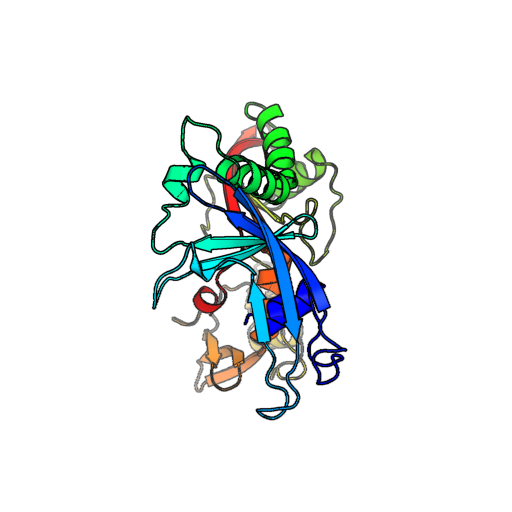294 ? 3.404 2.924 4.529 1.00 95.56 294 THR A C 1
ATOM 2425 O O . THR A 1 294 ? 3.940 1.819 4.438 1.00 95.56 294 THR A O 1
ATOM 2428 N N . LYS A 1 295 ? 2.075 3.091 4.524 1.00 93.88 295 LYS A N 1
ATOM 2429 C CA . LYS A 1 295 ? 1.091 2.007 4.360 1.00 93.88 295 LYS A CA 1
ATOM 2430 C C . LYS A 1 295 ? 0.051 2.357 3.300 1.00 93.88 295 LYS A C 1
ATOM 2432 O O . LYS A 1 295 ? -0.231 3.533 3.092 1.00 93.88 295 LYS A O 1
ATOM 2437 N N . ASN A 1 296 ? -0.562 1.331 2.712 1.00 91.62 296 ASN A N 1
ATOM 2438 C CA . ASN A 1 296 ? -1.756 1.410 1.864 1.00 91.62 296 ASN A CA 1
ATOM 2439 C C . ASN A 1 296 ? -1.647 2.443 0.722 1.00 91.62 296 ASN A C 1
ATOM 2441 O O . ASN A 1 296 ? -2.233 3.526 0.803 1.00 91.62 296 ASN A O 1
ATOM 2445 N N . PRO A 1 297 ? -0.914 2.125 -0.360 1.00 92.75 297 PRO A N 1
ATOM 2446 C CA . PRO A 1 297 ? -0.668 3.054 -1.452 1.00 92.75 297 PRO A CA 1
ATOM 2447 C C . PRO A 1 297 ? -1.977 3.457 -2.135 1.00 92.75 297 PRO A C 1
ATOM 2449 O O . PRO A 1 297 ? -2.858 2.627 -2.379 1.00 92.75 297 PRO A O 1
ATOM 2452 N N . ASN A 1 298 ? -2.087 4.740 -2.482 1.00 90.44 298 ASN A N 1
ATOM 2453 C CA . ASN A 1 298 ? -3.245 5.261 -3.193 1.00 90.44 298 ASN A CA 1
ATOM 2454 C C . ASN A 1 298 ? -3.149 4.918 -4.683 1.00 90.44 298 ASN A C 1
ATOM 2456 O O . ASN A 1 298 ? -2.421 5.561 -5.437 1.00 90.44 298 ASN A O 1
ATOM 2460 N N . VAL A 1 299 ? -3.920 3.917 -5.102 1.00 88.06 299 VAL A N 1
ATOM 2461 C CA . VAL A 1 299 ? -3.980 3.454 -6.494 1.00 88.06 299 VAL A CA 1
ATOM 2462 C C . VAL A 1 299 ? -4.396 4.568 -7.460 1.00 88.06 299 VAL A C 1
ATOM 2464 O O . VAL A 1 299 ? -3.844 4.660 -8.547 1.00 88.06 299 VAL A O 1
ATOM 2467 N N . GLY A 1 300 ? -5.292 5.471 -7.054 1.00 83.06 300 GLY A N 1
ATOM 2468 C CA . GLY A 1 300 ? -5.721 6.579 -7.912 1.00 83.06 300 GLY A CA 1
ATOM 2469 C C . GLY A 1 300 ? -4.647 7.647 -8.145 1.00 83.06 300 GLY A C 1
ATOM 2470 O O . GLY A 1 300 ? -4.802 8.454 -9.048 1.00 83.06 300 GLY A O 1
ATOM 2471 N N . GLN A 1 301 ? -3.579 7.675 -7.337 1.00 87.75 301 GLN A N 1
ATOM 2472 C CA . GLN A 1 301 ? -2.400 8.523 -7.574 1.00 87.75 301 GLN A CA 1
ATOM 2473 C C . GLN A 1 301 ? -1.274 7.788 -8.312 1.00 87.75 301 GLN A C 1
ATOM 2475 O O . GLN A 1 301 ? -0.256 8.397 -8.633 1.00 87.75 301 GLN A O 1
ATOM 2480 N N . PHE A 1 302 ? -1.410 6.473 -8.495 1.00 89.81 302 PHE A N 1
ATOM 2481 C CA . PHE A 1 302 ? -0.449 5.675 -9.245 1.00 89.81 302 PHE A CA 1
ATOM 2482 C C . PHE A 1 302 ? -0.682 5.772 -10.758 1.00 89.81 302 PHE A C 1
ATOM 2484 O O . PHE A 1 302 ? 0.295 5.736 -11.507 1.00 89.81 302 PHE A O 1
ATOM 2491 N N . ASP A 1 303 ? -1.948 5.880 -11.168 1.00 86.00 303 ASP A N 1
ATOM 2492 C CA . ASP A 1 303 ? -2.365 6.109 -12.558 1.00 86.00 303 ASP A CA 1
ATOM 2493 C C . ASP A 1 303 ? -2.008 7.523 -13.038 1.00 86.00 303 ASP A C 1
ATOM 2495 O O . ASP A 1 303 ? -1.514 7.635 -14.185 1.00 86.00 303 ASP A O 1
#

Radius of gyration: 26.73 Å; chains: 1; bounding box: 81×32×70 Å

Secondary structure (DSSP, 8-state):
-HHHHHHHTTS--SSSPPBSSTT-EEEEEEEE-SS-EEEEEEEEEB-SSGGG--EEEETTGGGS--TT--EEEEEETTEEEEEETTT--HHHHHT-SS--HHHHHHHHHHHHHHHHHHHHHHHHHTTTT--EE-SSSSTTHHHHHHHHHTTPPP---SS-SBTTBEEEEEETT-S------------TTT-SS-SHHHHHHHH-EE-TTS-EE------SSS--TTSEEEEEETTTTEEEEEEESSSEEEEEEEEHHHHHHHHHHHTSEEEEEEEEEEEETTEEEEEEEEEEEEES--GGGT-

Sequence (303 aa):
PMRAYFLENGIHNYEEQLQGQEHKQIKQACILTDATQFFTKASFYRPNTKKGDPRMWIYGLGAHTDGNDIHVLFWHEQTLYSINISHIDIEKCYNSVLITPMQEILKEINKEGNSVSEELLGRFRAVKDQWFESEVTADTGIGRTIESFLGISMNSDKTPDYKGIELKSHRDKRSSKKNVLFTQAPDWGISKLKSGREIVEKYGYSNESGFKTYQNTVQCAPPNSQMMFLNVNHVDELLELQAERRKVEDIAAWRLVKLHQRLQIKHHETFWIEVENELNNGKEYFRYKQIEHTKNPNVGQFD